Protein AF-A0A958K4J0-F1 (afdb_monomer_lite)

Structure (mmCIF, N/CA/C/O backbone):
data_AF-A0A958K4J0-F1
#
_entry.id   AF-A0A958K4J0-F1
#
loop_
_atom_site.group_PDB
_atom_site.id
_atom_site.type_symbol
_atom_site.label_atom_id
_atom_site.label_alt_id
_atom_site.label_comp_id
_atom_site.label_asym_id
_atom_site.label_entity_id
_atom_site.label_seq_id
_atom_site.pdbx_PDB_ins_code
_atom_site.Cartn_x
_atom_site.Cartn_y
_atom_site.Cartn_z
_atom_site.occupancy
_atom_site.B_iso_or_equiv
_atom_site.auth_seq_id
_atom_site.auth_comp_id
_atom_site.auth_asym_id
_atom_site.auth_atom_id
_atom_site.pdbx_PDB_model_num
ATOM 1 N N . MET A 1 1 ? 20.584 18.041 -31.332 1.00 41.03 1 MET A N 1
ATOM 2 C CA . MET A 1 1 ? 20.320 16.850 -32.169 1.00 41.03 1 MET A CA 1
ATOM 3 C C . MET A 1 1 ? 19.075 16.172 -31.625 1.00 41.03 1 MET A C 1
ATOM 5 O O . MET A 1 1 ? 19.156 15.557 -30.574 1.00 41.03 1 MET A O 1
ATOM 9 N N . GLY A 1 2 ? 17.917 16.380 -32.255 1.00 46.97 2 GLY A N 1
ATOM 10 C CA . GLY A 1 2 ? 16.678 15.711 -31.852 1.00 46.97 2 GLY A CA 1
ATOM 11 C C . GLY A 1 2 ? 16.704 14.260 -32.321 1.00 46.97 2 GLY A C 1
ATOM 12 O O . GLY A 1 2 ? 16.935 14.006 -33.502 1.00 46.97 2 GLY A O 1
ATOM 13 N N . THR A 1 3 ? 16.521 13.313 -31.407 1.00 55.81 3 THR A N 1
ATOM 14 C CA . THR A 1 3 ? 16.359 11.897 -31.742 1.00 55.81 3 THR A CA 1
ATOM 15 C C . THR A 1 3 ? 15.035 11.728 -32.482 1.00 55.81 3 THR A C 1
ATOM 17 O O . THR A 1 3 ? 13.974 11.737 -31.863 1.00 55.81 3 THR A O 1
ATOM 20 N N . TRP A 1 4 ? 15.086 11.622 -33.811 1.00 63.12 4 TRP A N 1
ATOM 21 C CA . TRP A 1 4 ? 13.930 11.238 -34.619 1.00 63.12 4 TRP A CA 1
ATOM 22 C C . TRP A 1 4 ? 13.486 9.833 -34.200 1.00 63.12 4 TRP A C 1
ATOM 24 O O . TRP A 1 4 ? 14.142 8.843 -34.519 1.00 63.12 4 TRP A O 1
ATOM 34 N N . VAL A 1 5 ? 12.389 9.751 -33.449 1.00 68.38 5 VAL A N 1
ATOM 35 C CA . VAL A 1 5 ? 11.740 8.481 -33.112 1.00 68.38 5 VAL A CA 1
ATOM 36 C C . VAL A 1 5 ? 10.998 8.013 -34.360 1.00 68.38 5 VAL A C 1
ATOM 38 O O . VAL A 1 5 ? 10.199 8.760 -34.924 1.00 68.38 5 VAL A O 1
ATOM 41 N N . SER A 1 6 ? 11.297 6.806 -34.844 1.00 77.88 6 SER A N 1
ATOM 42 C CA . SER A 1 6 ? 10.694 6.323 -36.087 1.00 77.88 6 SER A CA 1
ATOM 43 C C . SER A 1 6 ? 9.176 6.124 -35.917 1.00 77.88 6 SER A C 1
ATOM 45 O O . SER A 1 6 ? 8.730 5.711 -34.842 1.00 77.88 6 SER A O 1
ATOM 47 N N . PRO A 1 7 ? 8.359 6.357 -36.963 1.00 73.75 7 PRO A N 1
ATOM 48 C CA . PRO A 1 7 ? 6.911 6.134 -36.903 1.00 73.75 7 PRO A CA 1
ATOM 49 C C . PRO A 1 7 ? 6.527 4.719 -36.447 1.00 73.75 7 PRO A C 1
ATOM 51 O O . PRO A 1 7 ? 5.515 4.540 -35.780 1.00 73.75 7 PRO A O 1
ATOM 54 N N . ALA A 1 8 ? 7.368 3.722 -36.742 1.00 70.94 8 ALA A N 1
ATOM 55 C CA . ALA A 1 8 ? 7.195 2.347 -36.282 1.00 70.94 8 ALA A CA 1
ATOM 56 C C . ALA A 1 8 ? 7.353 2.199 -34.757 1.00 70.94 8 ALA A C 1
ATOM 58 O O . ALA A 1 8 ? 6.615 1.437 -34.145 1.00 70.94 8 ALA A O 1
ATOM 59 N N . VAL A 1 9 ? 8.265 2.945 -34.123 1.00 69.19 9 VAL A N 1
ATOM 60 C CA . VAL A 1 9 ? 8.419 2.946 -32.656 1.00 69.19 9 VAL A CA 1
ATOM 61 C C . VAL A 1 9 ? 7.210 3.598 -31.987 1.00 69.19 9 VAL A C 1
ATOM 63 O O . VAL A 1 9 ? 6.708 3.069 -31.000 1.00 69.19 9 VAL A O 1
ATOM 66 N N . ILE A 1 10 ? 6.694 4.692 -32.554 1.00 64.62 10 ILE A N 1
ATOM 67 C CA . ILE A 1 10 ? 5.483 5.361 -32.051 1.00 64.62 10 ILE A CA 1
ATOM 68 C C . ILE A 1 10 ? 4.258 4.446 -32.201 1.00 64.62 10 ILE A C 1
ATOM 70 O O . ILE A 1 10 ? 3.461 4.321 -31.273 1.00 64.62 10 ILE A O 1
ATOM 74 N N . LEU A 1 11 ? 4.127 3.761 -33.342 1.00 64.81 11 LEU A N 1
ATOM 75 C CA . LEU A 1 11 ? 3.044 2.809 -33.586 1.00 64.81 11 LEU A CA 1
ATOM 76 C C . LEU A 1 11 ? 3.128 1.607 -32.634 1.00 64.81 11 LEU A C 1
ATOM 78 O O . LEU A 1 11 ? 2.123 1.244 -32.031 1.00 64.81 11 LEU A O 1
ATOM 82 N N . ASN A 1 12 ? 4.318 1.036 -32.438 1.00 62.94 12 ASN A N 1
ATOM 83 C CA . ASN A 1 12 ? 4.528 -0.081 -31.514 1.00 62.94 12 ASN A CA 1
ATOM 84 C C . ASN A 1 12 ? 4.260 0.318 -30.056 1.00 62.94 12 ASN A C 1
ATOM 86 O O . ASN A 1 12 ? 3.652 -0.455 -29.323 1.00 62.94 12 ASN A O 1
ATOM 90 N N . ALA A 1 13 ? 4.645 1.530 -29.645 1.00 57.06 13 ALA A N 1
ATOM 91 C CA . ALA A 1 13 ? 4.319 2.059 -28.322 1.00 57.06 13 ALA A CA 1
ATOM 92 C C . ALA A 1 13 ? 2.804 2.261 -28.148 1.00 57.06 13 ALA A C 1
ATOM 94 O O . ALA A 1 13 ? 2.237 1.846 -27.143 1.00 57.06 13 ALA A O 1
ATOM 95 N N . SER A 1 14 ? 2.123 2.822 -29.154 1.00 54.97 14 SER A N 1
ATOM 96 C CA . SER A 1 14 ? 0.663 2.998 -29.136 1.00 54.97 14 SER A CA 1
ATOM 97 C C . SER A 1 14 ? -0.095 1.664 -29.086 1.00 54.97 14 SER A C 1
ATOM 99 O O . SER A 1 14 ? -1.100 1.546 -28.382 1.00 54.97 14 SER A O 1
ATOM 101 N N . LEU A 1 15 ? 0.392 0.647 -29.802 1.00 57.62 15 LEU A N 1
ATOM 102 C CA . LEU A 1 15 ? -0.169 -0.703 -29.770 1.00 57.62 15 LEU A CA 1
ATOM 103 C C . LEU A 1 15 ? 0.075 -1.380 -28.414 1.00 57.62 15 LEU A C 1
ATOM 105 O O . LEU A 1 15 ? -0.868 -1.926 -27.852 1.00 57.62 15 LEU A O 1
ATOM 109 N N . ALA A 1 16 ? 1.273 -1.253 -27.836 1.00 55.97 16 ALA A N 1
ATOM 110 C CA . ALA A 1 16 ? 1.588 -1.778 -26.504 1.00 55.97 16 ALA A CA 1
ATOM 111 C C . ALA A 1 16 ? 0.726 -1.144 -25.393 1.00 55.97 16 ALA A C 1
ATOM 113 O O . ALA A 1 16 ? 0.241 -1.847 -24.505 1.00 55.97 16 ALA A O 1
ATOM 114 N N . VAL A 1 17 ? 0.465 0.168 -25.466 1.00 55.38 17 VAL A N 1
ATOM 115 C CA . VAL A 1 17 ? -0.447 0.855 -24.534 1.00 55.38 17 VAL A CA 1
ATOM 116 C C . VAL A 1 17 ? -1.869 0.304 -24.667 1.00 55.38 17 VAL A C 1
ATOM 118 O O . VAL A 1 17 ? -2.490 -0.021 -23.659 1.00 55.38 17 VAL A O 1
ATOM 121 N N . LYS A 1 18 ? -2.381 0.122 -25.894 1.00 53.53 18 LYS A N 1
ATOM 122 C CA . LYS A 1 18 ? -3.724 -0.447 -26.121 1.00 53.53 18 LYS A CA 1
ATOM 123 C C . LYS A 1 18 ? -3.857 -1.894 -25.642 1.00 53.53 18 LYS A C 1
ATOM 125 O O . LYS A 1 18 ? -4.894 -2.229 -25.071 1.00 53.53 18 LYS A O 1
ATOM 130 N N . GLU A 1 19 ? -2.828 -2.721 -25.827 1.00 57.69 19 GLU A N 1
ATOM 131 C CA . GLU A 1 19 ? -2.800 -4.101 -25.314 1.00 57.69 19 GLU A CA 1
ATOM 132 C C . GLU A 1 19 ? -2.830 -4.144 -23.775 1.00 57.69 19 GLU A C 1
ATOM 134 O O . GLU A 1 19 ? -3.393 -5.068 -23.191 1.00 57.69 19 GLU A O 1
ATOM 139 N N . SER A 1 20 ? -2.329 -3.094 -23.115 1.00 64.56 20 SER A N 1
ATOM 140 C CA . SER A 1 20 ? -2.248 -3.002 -21.653 1.00 64.56 20 SER A CA 1
ATOM 141 C C . SER A 1 20 ? -3.563 -2.584 -20.970 1.00 64.56 20 SER A C 1
ATOM 143 O O . SER A 1 20 ? -3.758 -2.863 -19.792 1.00 64.56 20 SER A O 1
ATOM 145 N N . ILE A 1 21 ? -4.517 -1.949 -21.665 1.00 70.12 21 ILE A N 1
ATOM 146 C CA . ILE A 1 21 ? -5.746 -1.402 -21.036 1.00 70.12 21 ILE A CA 1
ATOM 147 C C . ILE A 1 21 ? -6.707 -2.502 -20.572 1.00 70.12 21 ILE A C 1
ATOM 149 O O . ILE A 1 21 ? -7.303 -2.413 -19.496 1.00 70.12 21 ILE A O 1
ATOM 153 N N . ILE A 1 22 ? -6.871 -3.539 -21.393 1.00 73.94 22 ILE A N 1
ATOM 154 C CA . ILE A 1 22 ? -7.799 -4.647 -21.142 1.00 73.94 22 ILE A CA 1
ATOM 155 C C . ILE A 1 22 ? -7.495 -5.347 -19.808 1.00 73.94 22 ILE A C 1
ATOM 157 O O . ILE A 1 22 ? -8.415 -5.470 -18.994 1.00 73.94 22 ILE A O 1
ATOM 161 N N . PRO A 1 23 ? -6.250 -5.772 -19.514 1.00 73.81 23 PRO A N 1
ATOM 162 C CA . PRO A 1 23 ? -5.963 -6.444 -18.254 1.00 73.81 23 PRO A CA 1
ATOM 163 C C . PRO A 1 23 ? -6.116 -5.534 -17.029 1.00 73.81 23 PRO A C 1
ATOM 165 O O . PRO A 1 23 ? -6.591 -6.015 -16.002 1.00 73.81 23 PRO A O 1
ATOM 168 N N . TYR A 1 24 ? -5.812 -4.232 -17.114 1.00 75.81 24 TYR A N 1
ATOM 169 C CA . TYR A 1 24 ? -6.103 -3.298 -16.015 1.00 75.81 24 TYR A CA 1
ATOM 170 C C . TYR A 1 24 ? -7.610 -3.117 -15.790 1.00 75.81 24 TYR A C 1
ATOM 172 O O . TYR A 1 24 ? -8.063 -3.045 -14.647 1.00 75.81 24 TYR A O 1
ATOM 180 N N . GLY A 1 25 ? -8.406 -3.106 -16.863 1.00 80.75 25 GLY A N 1
ATOM 181 C CA . GLY A 1 25 ? -9.866 -3.106 -16.774 1.00 80.75 25 GLY A CA 1
ATOM 182 C C . GLY A 1 25 ? -10.403 -4.368 -16.093 1.00 80.75 25 GLY A C 1
ATOM 183 O O . GLY A 1 25 ? -11.228 -4.278 -15.185 1.00 80.75 25 GLY A O 1
ATOM 184 N N . ILE A 1 26 ? -9.890 -5.544 -16.467 1.00 82.56 26 ILE A N 1
ATOM 185 C CA . ILE A 1 26 ? -10.237 -6.819 -15.819 1.00 82.56 26 ILE A CA 1
ATOM 186 C C . ILE A 1 26 ? -9.840 -6.790 -14.338 1.00 82.56 26 ILE A C 1
ATOM 188 O O . ILE A 1 26 ? -10.664 -7.115 -13.484 1.00 82.56 26 ILE A O 1
ATOM 192 N N . ALA A 1 27 ? -8.618 -6.349 -14.023 1.00 83.38 27 ALA A N 1
ATOM 193 C CA . ALA A 1 27 ? -8.121 -6.198 -12.656 1.00 83.38 27 ALA A CA 1
ATOM 194 C C . ALA A 1 27 ? -9.080 -5.376 -11.792 1.00 83.38 27 ALA A C 1
ATOM 196 O O . ALA A 1 27 ? -9.514 -5.817 -10.726 1.00 83.38 27 ALA A O 1
ATOM 197 N N . PHE A 1 28 ? -9.450 -4.198 -12.297 1.00 85.00 28 PHE A N 1
ATOM 198 C CA . PHE A 1 28 ? -10.367 -3.287 -11.634 1.00 85.00 28 PHE A CA 1
ATOM 199 C C . PHE A 1 28 ? -11.736 -3.932 -11.406 1.00 85.00 28 PHE A C 1
ATOM 201 O O . PHE A 1 28 ? -12.249 -3.892 -10.290 1.00 85.00 28 PHE A O 1
ATOM 208 N N . MET A 1 29 ? -12.307 -4.573 -12.429 1.00 90.06 29 MET A N 1
ATOM 209 C CA . MET A 1 29 ? -13.627 -5.203 -12.329 1.00 90.06 29 MET A CA 1
ATOM 210 C C . MET A 1 29 ? -13.643 -6.368 -11.336 1.00 90.06 29 MET A C 1
ATOM 212 O O . MET A 1 29 ? -14.591 -6.488 -10.559 1.00 90.06 29 MET A O 1
ATOM 216 N N . VAL A 1 30 ? -12.592 -7.195 -11.309 1.00 90.50 30 VAL A N 1
ATOM 217 C CA . VAL A 1 30 ? -12.460 -8.269 -10.313 1.00 90.50 30 VAL A CA 1
ATOM 218 C C . VAL A 1 30 ? -12.318 -7.684 -8.910 1.00 90.50 30 VAL A C 1
ATOM 220 O O . VAL A 1 30 ? -13.042 -8.102 -8.005 1.00 90.50 30 VAL A O 1
ATOM 223 N N . ALA A 1 31 ? -11.438 -6.696 -8.721 1.00 89.81 31 ALA A N 1
ATOM 224 C CA . ALA A 1 31 ? -11.242 -6.060 -7.422 1.00 89.81 31 ALA A CA 1
ATOM 225 C C . ALA A 1 31 ? -12.535 -5.414 -6.911 1.00 89.81 31 ALA A C 1
ATOM 227 O O . ALA A 1 31 ? -12.907 -5.616 -5.752 1.00 89.81 31 ALA A O 1
ATOM 228 N N . TRP A 1 32 ? -13.248 -4.694 -7.779 1.00 91.62 32 TRP A N 1
ATOM 229 C CA . TRP A 1 32 ? -14.531 -4.069 -7.475 1.00 91.62 32 TRP A CA 1
ATOM 230 C C . TRP A 1 32 ? -15.590 -5.103 -7.091 1.00 91.62 32 TRP A C 1
ATOM 232 O O . TRP A 1 32 ? -16.188 -4.985 -6.022 1.00 91.62 32 TRP A O 1
ATOM 242 N N . ALA A 1 33 ? -15.784 -6.143 -7.909 1.00 93.38 33 ALA A N 1
ATOM 243 C CA . ALA A 1 33 ? -16.797 -7.165 -7.660 1.00 93.38 33 ALA A CA 1
ATOM 244 C C . ALA A 1 33 ? -16.536 -7.899 -6.338 1.00 93.38 33 ALA A C 1
ATOM 246 O O . ALA A 1 33 ? -17.423 -7.993 -5.487 1.00 93.38 33 ALA A O 1
ATOM 247 N N . VAL A 1 34 ? -15.303 -8.367 -6.125 1.00 93.88 34 VAL A N 1
ATOM 248 C CA . VAL A 1 34 ? -14.923 -9.072 -4.894 1.00 93.88 34 VAL A CA 1
ATOM 249 C C . VAL A 1 34 ? -15.081 -8.160 -3.681 1.00 93.88 34 VAL A C 1
ATOM 251 O O . VAL A 1 34 ? -15.680 -8.581 -2.693 1.00 93.88 34 VAL A O 1
ATOM 254 N N . THR A 1 35 ? -14.628 -6.905 -3.750 1.00 91.81 35 THR A N 1
ATOM 255 C CA . THR A 1 35 ? -14.803 -5.937 -2.654 1.00 91.81 35 THR A CA 1
ATOM 256 C C . THR A 1 35 ? -16.284 -5.725 -2.349 1.00 91.81 35 THR A C 1
ATOM 258 O O . THR A 1 35 ? -16.699 -5.844 -1.196 1.00 91.81 35 THR A O 1
ATOM 261 N N . TYR A 1 36 ? -17.106 -5.472 -3.370 1.00 89.75 36 TYR A N 1
ATOM 262 C CA . TYR A 1 36 ? -18.538 -5.216 -3.219 1.00 89.75 36 TYR A CA 1
ATOM 263 C C . TYR A 1 36 ? -19.261 -6.378 -2.524 1.00 89.75 36 TYR A C 1
ATOM 265 O O . TYR A 1 36 ? -19.979 -6.167 -1.545 1.00 89.75 36 TYR A O 1
ATOM 273 N N . PHE A 1 37 ? -19.021 -7.616 -2.968 1.00 92.19 37 PHE A N 1
ATOM 274 C CA . PHE A 1 37 ? -19.677 -8.796 -2.398 1.00 92.19 37 PHE A CA 1
ATOM 275 C C . PHE A 1 37 ? -19.127 -9.208 -1.026 1.00 92.19 37 PHE A C 1
ATOM 277 O O . PHE A 1 37 ? -19.878 -9.729 -0.200 1.00 92.19 37 PHE A O 1
ATOM 284 N N . THR A 1 38 ? -17.844 -8.966 -0.746 1.00 90.31 38 THR A N 1
ATOM 285 C CA . THR A 1 38 ? -17.235 -9.311 0.552 1.00 90.31 38 THR A CA 1
ATOM 286 C C . THR A 1 38 ? -17.482 -8.260 1.630 1.00 90.31 38 THR A C 1
ATOM 288 O O . THR A 1 38 ? -17.551 -8.614 2.805 1.00 90.31 38 THR A O 1
ATOM 291 N N . THR A 1 39 ? -17.717 -6.997 1.263 1.00 88.81 39 THR A N 1
ATOM 292 C CA . THR A 1 39 ? -18.019 -5.902 2.204 1.00 88.81 39 THR A CA 1
ATOM 293 C C . THR A 1 39 ? -19.103 -6.254 3.235 1.00 88.81 39 THR A C 1
ATOM 295 O O . THR A 1 39 ? -18.814 -6.168 4.433 1.00 88.81 39 THR A O 1
ATOM 298 N N . PRO A 1 40 ? -20.319 -6.715 2.864 1.00 86.81 40 PRO A N 1
ATOM 299 C CA . PRO A 1 40 ? -21.345 -7.053 3.854 1.00 86.81 40 PRO A CA 1
ATOM 300 C C . PRO A 1 40 ? -20.925 -8.207 4.777 1.00 86.81 40 PRO A C 1
ATOM 302 O O . PRO A 1 40 ? -21.328 -8.249 5.941 1.00 86.81 40 PRO A O 1
ATOM 305 N N . PHE A 1 41 ? -20.099 -9.137 4.293 1.00 86.12 41 PHE A N 1
ATOM 306 C CA . PHE A 1 41 ? -19.558 -10.224 5.106 1.00 86.12 41 PHE A CA 1
ATOM 307 C C . PHE A 1 41 ? -18.513 -9.714 6.108 1.00 86.12 41 PHE A C 1
ATOM 309 O O . PHE A 1 41 ? -18.614 -10.016 7.299 1.00 86.12 41 PHE A O 1
ATOM 316 N N . CYS A 1 42 ? -17.578 -8.869 5.664 1.00 85.50 42 CYS A N 1
ATOM 317 C CA . CYS A 1 42 ? -16.590 -8.209 6.522 1.00 85.50 42 CYS A CA 1
ATOM 318 C C . CYS A 1 42 ? -17.257 -7.352 7.609 1.00 85.50 42 CYS A C 1
ATOM 320 O O . CYS A 1 42 ? -16.826 -7.385 8.762 1.00 85.50 42 CYS A O 1
ATOM 322 N N . MET A 1 43 ? -18.356 -6.658 7.287 1.00 81.94 43 MET A N 1
ATOM 323 C CA . MET A 1 43 ? -19.146 -5.909 8.272 1.00 81.94 43 MET A CA 1
ATOM 324 C C . MET A 1 43 ? -19.769 -6.824 9.334 1.00 81.94 43 MET A C 1
ATOM 326 O O . MET A 1 43 ? -19.680 -6.530 10.524 1.00 81.94 43 MET A O 1
ATOM 330 N N . ARG A 1 44 ? -20.362 -7.961 8.940 1.00 82.88 44 ARG A N 1
ATOM 331 C CA . ARG A 1 44 ? -20.919 -8.937 9.900 1.00 82.88 44 ARG A CA 1
ATOM 332 C C . ARG A 1 44 ? -19.839 -9.534 10.802 1.00 82.88 44 ARG A C 1
ATOM 334 O O . ARG A 1 44 ? -20.067 -9.709 11.996 1.00 82.88 44 ARG A O 1
ATOM 341 N N . LEU A 1 45 ? -18.666 -9.826 10.242 1.00 80.19 45 LEU A N 1
ATOM 342 C CA . LEU A 1 45 ? -17.493 -10.279 10.992 1.00 80.19 45 LEU A CA 1
ATOM 343 C C . LEU A 1 45 ? -17.028 -9.236 12.007 1.00 80.19 45 LEU A C 1
ATOM 345 O O . LEU A 1 45 ? -16.769 -9.591 13.152 1.00 80.19 45 LEU A O 1
ATOM 349 N N . ALA A 1 46 ? -16.978 -7.963 11.614 1.00 77.56 46 ALA A N 1
ATOM 350 C CA . ALA A 1 46 ? -16.610 -6.871 12.508 1.00 77.56 46 ALA A CA 1
ATOM 351 C C . ALA A 1 46 ? -17.550 -6.790 13.718 1.00 77.56 46 ALA A C 1
ATOM 353 O O . ALA A 1 46 ? -17.087 -6.723 14.853 1.00 77.56 46 ALA A O 1
ATOM 354 N N . VAL A 1 47 ? -18.864 -6.894 13.485 1.00 78.50 47 VAL A N 1
ATOM 355 C CA . VAL A 1 47 ? -19.868 -6.938 14.560 1.00 78.50 47 VAL A CA 1
ATOM 356 C C . VAL A 1 47 ? -19.651 -8.153 15.462 1.00 78.50 47 VAL A C 1
ATOM 358 O O . VAL A 1 47 ? -19.653 -8.020 16.683 1.00 78.50 47 VAL A O 1
ATOM 361 N N . ARG A 1 48 ? -19.422 -9.336 14.878 1.00 76.75 48 ARG A N 1
ATOM 362 C CA . ARG A 1 48 ? -19.229 -10.585 15.632 1.00 76.75 48 ARG A CA 1
ATOM 363 C C . ARG A 1 48 ? -17.975 -10.570 16.507 1.00 76.75 48 ARG A C 1
ATOM 365 O O . ARG A 1 48 ? -17.998 -11.144 17.590 1.00 76.75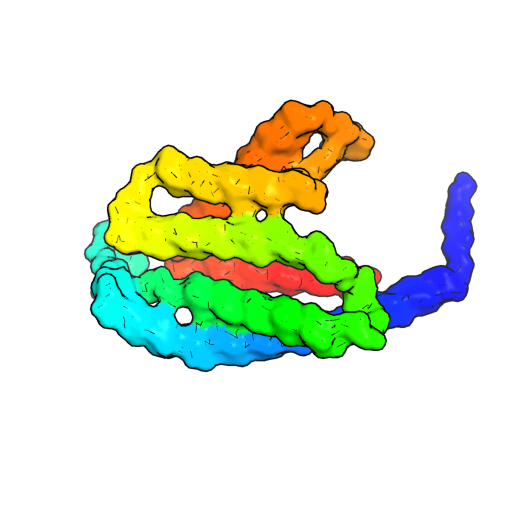 48 ARG A O 1
ATOM 372 N N . PHE A 1 49 ? -16.901 -9.939 16.041 1.00 74.31 49 PHE A N 1
ATOM 373 C CA . PHE A 1 49 ? -15.648 -9.807 16.784 1.00 74.31 49 PHE A CA 1
ATOM 374 C C . PHE A 1 49 ? -15.598 -8.570 17.689 1.00 74.31 49 PHE A C 1
ATOM 376 O O . PHE A 1 49 ? -14.577 -8.335 18.325 1.00 74.31 49 PHE A O 1
ATOM 383 N N . GLY A 1 50 ? -16.678 -7.783 17.766 1.00 65.56 50 GLY A N 1
ATOM 384 C CA . GLY A 1 50 ? -16.713 -6.570 18.584 1.00 65.56 50 GLY A CA 1
ATOM 385 C C . GLY A 1 50 ? -15.801 -5.450 18.071 1.00 65.56 50 GLY A C 1
ATOM 386 O O . GLY A 1 50 ? -15.503 -4.528 18.823 1.00 65.56 50 GLY A O 1
ATOM 387 N N . LEU A 1 51 ? -15.383 -5.497 16.799 1.00 63.91 51 LEU A N 1
ATOM 388 C CA . LEU A 1 51 ? -14.603 -4.457 16.112 1.00 63.91 51 LEU A CA 1
ATOM 389 C C . LEU A 1 51 ? -15.520 -3.289 15.710 1.00 63.91 51 LEU A C 1
ATOM 391 O O . LEU A 1 51 ? -15.724 -2.982 14.529 1.00 63.91 51 LEU A O 1
ATOM 395 N N . LEU A 1 52 ? -16.150 -2.697 16.720 1.00 65.69 52 LEU A N 1
ATOM 396 C CA . LEU A 1 52 ? -17.162 -1.660 16.606 1.00 65.69 52 LEU A CA 1
ATOM 397 C C . LEU A 1 52 ? -16.584 -0.325 17.072 1.00 65.69 52 LEU A C 1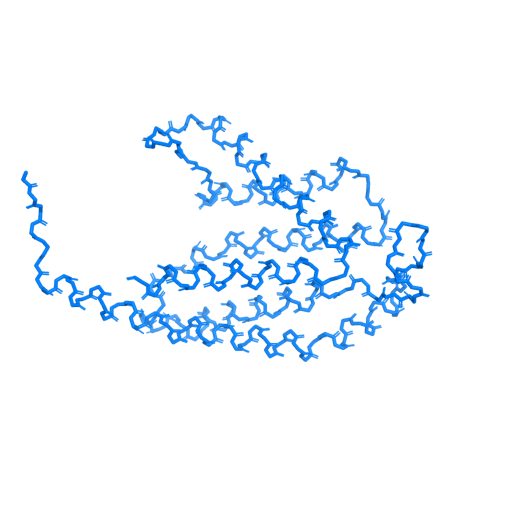
ATOM 399 O O . LEU A 1 52 ? -16.092 -0.215 18.193 1.00 65.69 52 LEU A O 1
ATOM 403 N N . ASP A 1 53 ? -16.672 0.699 16.226 1.00 57.88 53 ASP A N 1
ATOM 404 C CA . ASP A 1 53 ? -16.289 2.052 16.616 1.00 57.88 53 ASP A CA 1
ATOM 405 C C . ASP A 1 53 ? -17.447 2.725 17.350 1.00 57.88 53 ASP A C 1
ATOM 407 O O . ASP A 1 53 ? -18.521 2.908 16.774 1.00 57.88 53 ASP A O 1
ATOM 411 N N . SER A 1 54 ? -17.254 3.075 18.620 1.00 51.88 54 SER A N 1
ATOM 412 C CA . SER A 1 54 ? -18.260 3.820 19.382 1.00 51.88 54 SER A CA 1
ATOM 413 C C . SER A 1 54 ? -18.125 5.328 19.119 1.00 51.88 54 SER A C 1
ATOM 415 O O . SER A 1 54 ? -17.000 5.819 18.994 1.00 51.88 54 SER A O 1
ATOM 417 N N . PRO A 1 55 ? -19.235 6.090 19.059 1.00 51.09 55 PRO A N 1
ATOM 418 C CA . PRO A 1 55 ? -19.180 7.542 18.891 1.00 51.09 55 PRO A CA 1
ATOM 419 C C . PRO A 1 55 ? -18.328 8.192 19.993 1.00 51.09 55 PRO A C 1
ATOM 421 O O . PRO A 1 55 ? -18.534 7.915 21.173 1.00 51.09 55 PRO A O 1
ATOM 424 N N . SER A 1 56 ? -17.380 9.057 19.623 1.00 51.78 56 SER A N 1
ATOM 425 C CA . SER A 1 56 ? -16.597 9.873 20.564 1.00 51.78 56 SER A CA 1
ATOM 426 C C . SER A 1 56 ? -16.710 11.353 20.202 1.00 51.78 56 SER A C 1
ATOM 428 O O . SER A 1 56 ? -17.031 11.683 19.061 1.00 51.78 56 SER A O 1
ATOM 430 N N . GLU A 1 57 ? -16.401 12.250 21.144 1.00 47.97 57 GLU A N 1
ATOM 431 C CA . GLU A 1 57 ? -16.489 13.715 20.971 1.00 47.97 57 GLU A CA 1
ATOM 432 C C . GLU A 1 57 ? -15.676 14.271 19.782 1.00 47.97 57 GLU A C 1
ATOM 434 O O . GLU A 1 57 ? -15.883 15.409 19.370 1.00 47.97 57 GLU A O 1
ATOM 439 N N . ARG A 1 58 ? -14.765 13.477 19.199 1.00 49.25 58 ARG A N 1
ATOM 440 C CA . ARG A 1 58 ? -13.966 13.840 18.017 1.00 49.25 58 ARG A CA 1
ATOM 441 C C . ARG A 1 58 ? -14.550 13.387 16.669 1.00 49.25 58 ARG A C 1
ATOM 443 O O . ARG A 1 58 ? -13.920 13.678 15.655 1.00 49.25 58 ARG A O 1
ATOM 450 N N . ARG A 1 59 ? -15.683 12.669 16.610 1.00 47.12 59 ARG A N 1
ATOM 451 C CA . ARG A 1 59 ? -16.185 12.075 15.350 1.00 47.12 59 ARG A CA 1
ATOM 452 C C . ARG A 1 59 ? -17.515 12.644 14.848 1.00 47.12 59 ARG A C 1
ATOM 454 O O . ARG A 1 59 ? -18.459 12.828 15.604 1.00 47.12 59 ARG A O 1
ATOM 461 N N . VAL A 1 60 ? -17.569 12.759 13.516 1.00 51.25 60 VAL A N 1
ATOM 462 C CA . VAL A 1 60 ? -18.720 12.945 12.602 1.00 51.25 60 VAL A CA 1
ATOM 463 C C . VAL A 1 60 ? -20.049 12.302 13.038 1.00 51.25 60 VAL A C 1
ATOM 465 O O . VAL A 1 60 ? -21.152 12.845 12.977 1.00 51.25 60 VAL A O 1
ATOM 468 N N . HIS A 1 61 ? -19.915 11.034 13.425 1.00 48.53 61 HIS A N 1
ATOM 469 C CA . HIS A 1 61 ? -20.994 10.056 13.356 1.00 48.53 61 HIS A CA 1
ATOM 470 C C . HIS A 1 61 ? -21.524 9.702 14.737 1.00 48.53 61 HIS A C 1
ATOM 472 O O . HIS A 1 61 ? -20.789 9.319 15.641 1.00 48.53 61 HIS A O 1
ATOM 478 N N . THR A 1 62 ? -22.845 9.764 14.863 1.00 49.22 62 THR A N 1
ATOM 479 C CA . THR A 1 62 ? -23.608 9.409 16.066 1.00 49.22 62 THR A CA 1
ATOM 480 C C . THR A 1 62 ? -23.960 7.919 16.143 1.00 49.22 62 THR A C 1
ATOM 482 O O . THR A 1 62 ? -24.642 7.496 17.073 1.00 49.22 62 THR A O 1
ATOM 485 N N . ARG A 1 63 ? -23.521 7.103 15.173 1.00 45.38 63 ARG A N 1
ATOM 486 C CA . ARG A 1 63 ? -23.830 5.667 15.079 1.00 45.38 63 ARG A CA 1
ATOM 487 C C . ARG A 1 63 ? -22.559 4.829 15.151 1.00 45.38 63 ARG A C 1
ATOM 489 O O . ARG A 1 63 ? -21.507 5.258 14.698 1.00 45.38 63 ARG A O 1
ATOM 496 N N . VAL A 1 64 ? -22.692 3.621 15.694 1.00 53.94 64 VAL A N 1
ATOM 497 C CA . VAL A 1 64 ? -21.622 2.621 15.745 1.00 53.94 64 VAL A CA 1
ATOM 498 C C . VAL A 1 64 ? -21.338 2.106 14.331 1.00 53.94 64 VAL A C 1
ATOM 500 O O . VAL A 1 64 ? -22.247 1.579 13.686 1.00 53.94 64 VAL A O 1
ATOM 503 N N . ILE A 1 65 ? -20.100 2.253 13.848 1.00 56.75 65 ILE A N 1
ATOM 504 C CA . ILE A 1 65 ? -19.692 1.836 12.494 1.00 56.75 65 ILE A CA 1
ATOM 505 C C . ILE A 1 65 ? -18.695 0.665 12.598 1.00 56.75 65 ILE A C 1
ATOM 507 O O . ILE A 1 65 ? -17.744 0.737 13.381 1.00 56.75 65 ILE A O 1
ATOM 511 N N . PRO A 1 66 ? -18.889 -0.435 11.844 1.00 57.72 66 PRO A N 1
ATOM 512 C CA . PRO A 1 66 ? -17.937 -1.546 11.807 1.00 57.72 66 PRO A CA 1
ATOM 513 C C . PRO A 1 66 ? -16.640 -1.156 11.075 1.00 57.72 66 PRO A C 1
ATOM 515 O O . PRO A 1 66 ? -16.677 -0.754 9.914 1.00 57.72 66 PRO A O 1
ATOM 518 N N . ARG A 1 67 ? -15.478 -1.343 11.718 1.00 61.75 67 ARG A N 1
ATOM 519 C CA . ARG A 1 67 ? -14.159 -0.847 11.252 1.00 61.75 67 ARG A CA 1
ATOM 520 C C . ARG A 1 67 ? -13.431 -1.708 10.210 1.00 61.75 67 ARG A C 1
ATOM 522 O O . ARG A 1 67 ? -12.219 -1.643 10.088 1.00 61.75 67 ARG A O 1
ATOM 529 N N . ASN A 1 68 ? -14.133 -2.532 9.435 1.00 67.12 68 ASN A N 1
ATOM 530 C CA . ASN A 1 68 ? -13.479 -3.608 8.670 1.00 67.12 68 ASN A CA 1
ATOM 531 C C . ASN A 1 68 ? -13.628 -3.504 7.142 1.00 67.12 68 ASN A C 1
ATOM 533 O O . ASN A 1 68 ? -13.548 -4.507 6.432 1.00 67.12 68 ASN A O 1
ATOM 537 N N . GLY A 1 69 ? -13.851 -2.291 6.622 1.00 70.00 69 GLY A N 1
ATOM 538 C CA . GLY A 1 69 ? -13.932 -2.038 5.177 1.00 70.00 69 GLY A CA 1
ATOM 539 C C . GLY A 1 69 ? -12.609 -2.297 4.445 1.00 70.00 69 GLY A C 1
ATOM 540 O O . GLY A 1 69 ? -12.610 -2.836 3.339 1.00 70.00 69 GLY A O 1
ATOM 541 N N . GLY A 1 70 ? -11.474 -2.014 5.097 1.00 80.25 70 GLY A N 1
ATOM 542 C CA . GLY A 1 70 ? -10.140 -2.251 4.537 1.00 80.25 70 GLY A CA 1
ATOM 543 C C . GLY A 1 70 ? -9.861 -3.722 4.212 1.00 80.25 70 GLY A C 1
ATOM 544 O O . GLY A 1 70 ? -9.195 -4.010 3.220 1.00 80.25 70 GLY A O 1
ATOM 545 N N . LEU A 1 71 ? -10.432 -4.662 4.977 1.00 86.38 71 LEU A N 1
ATOM 546 C CA . LEU A 1 71 ? -10.312 -6.096 4.705 1.00 86.38 71 LEU A CA 1
ATOM 547 C C . LEU A 1 71 ? -11.010 -6.495 3.396 1.00 86.38 71 LEU A C 1
ATOM 549 O O . LEU A 1 71 ? -10.461 -7.285 2.634 1.00 86.38 71 LEU A O 1
ATOM 553 N N . ALA A 1 72 ? -12.186 -5.934 3.103 1.00 87.50 72 ALA A N 1
ATOM 554 C CA . ALA A 1 72 ? -12.901 -6.221 1.858 1.00 87.50 72 ALA A CA 1
ATOM 555 C C . ALA A 1 72 ? -12.118 -5.718 0.633 1.00 87.50 72 ALA A C 1
ATOM 557 O O . ALA A 1 72 ? -11.941 -6.456 -0.336 1.00 87.50 72 ALA A O 1
ATOM 558 N N . VAL A 1 73 ? -11.580 -4.494 0.714 1.00 88.31 73 VAL A N 1
ATOM 559 C CA . VAL A 1 73 ? -10.733 -3.910 -0.342 1.00 88.31 73 VAL A CA 1
ATOM 560 C C . VAL A 1 73 ? -9.459 -4.732 -0.530 1.00 88.31 73 VAL A C 1
ATOM 562 O O . VAL A 1 73 ? -9.090 -5.060 -1.657 1.00 88.31 73 VAL A O 1
ATOM 565 N N . PHE A 1 74 ? -8.809 -5.119 0.570 1.00 90.75 74 PHE A N 1
ATOM 566 C CA . PHE A 1 74 ? -7.626 -5.972 0.544 1.00 90.75 74 PHE A CA 1
ATOM 567 C C . PHE A 1 74 ? -7.891 -7.285 -0.200 1.00 90.75 74 PHE A C 1
ATOM 569 O O . PHE A 1 74 ? -7.125 -7.639 -1.099 1.00 90.75 74 PHE A O 1
ATOM 576 N N . LEU A 1 75 ? -8.991 -7.973 0.128 1.00 91.94 75 LEU A N 1
ATOM 577 C CA . LEU A 1 75 ? -9.390 -9.218 -0.529 1.00 91.94 75 LEU A CA 1
ATOM 578 C C . LEU A 1 75 ? -9.656 -9.007 -2.021 1.00 91.94 75 LEU A C 1
ATOM 580 O O . LEU A 1 75 ? -9.224 -9.828 -2.831 1.00 91.94 75 LEU A O 1
ATOM 584 N N . GLY A 1 76 ? -10.315 -7.908 -2.395 1.00 91.06 76 GLY A N 1
ATOM 585 C CA . GLY A 1 76 ? -10.558 -7.567 -3.793 1.00 91.06 76 GLY A CA 1
ATOM 586 C C . GLY A 1 76 ? -9.273 -7.375 -4.587 1.00 91.06 76 GLY A C 1
ATOM 587 O O . GLY A 1 76 ? -9.079 -8.028 -5.614 1.00 91.06 76 GLY A O 1
ATOM 588 N N . VAL A 1 77 ? -8.358 -6.547 -4.080 1.00 88.56 77 VAL A N 1
ATOM 589 C CA . VAL A 1 77 ? -7.072 -6.281 -4.738 1.00 88.56 77 VAL A CA 1
ATOM 590 C C . VAL A 1 77 ? -6.234 -7.558 -4.843 1.00 88.56 77 VAL A C 1
ATOM 592 O O . VAL A 1 77 ? -5.773 -7.885 -5.935 1.00 88.56 77 VAL A O 1
ATOM 595 N N . HIS A 1 78 ? -6.100 -8.336 -3.765 1.00 90.94 78 HIS A N 1
ATOM 596 C CA . HIS A 1 78 ? -5.317 -9.581 -3.784 1.00 90.94 78 HIS A CA 1
ATOM 597 C C . HIS A 1 78 ? -5.905 -10.608 -4.749 1.00 90.94 78 HIS A C 1
ATOM 599 O O . HIS A 1 78 ? -5.170 -11.217 -5.522 1.00 90.94 78 HIS A O 1
ATOM 605 N N . THR A 1 79 ? -7.231 -10.762 -4.758 1.00 91.00 79 THR A N 1
ATOM 606 C CA . THR A 1 79 ? -7.904 -11.677 -5.687 1.00 91.00 79 THR A CA 1
ATOM 607 C C . THR A 1 79 ? -7.705 -11.231 -7.130 1.00 91.00 79 THR A C 1
ATOM 609 O O . THR A 1 79 ? -7.392 -12.062 -7.976 1.00 91.00 79 THR A O 1
ATOM 612 N N . SER A 1 80 ? -7.815 -9.929 -7.419 1.00 88.56 80 SER A N 1
ATOM 613 C CA . SER A 1 80 ? -7.571 -9.411 -8.769 1.00 88.56 80 SER A CA 1
ATOM 614 C C . SER A 1 80 ? -6.146 -9.693 -9.246 1.00 88.56 80 SER A C 1
ATOM 616 O O . SER A 1 80 ? -5.966 -10.201 -10.350 1.00 88.56 80 SER A O 1
ATOM 618 N N . LEU A 1 81 ? -5.145 -9.473 -8.389 1.00 83.19 81 LEU A N 1
ATOM 619 C CA . LEU A 1 81 ? -3.742 -9.734 -8.705 1.00 83.19 81 LEU A CA 1
ATOM 620 C C . LEU A 1 81 ? -3.474 -11.228 -8.908 1.00 83.19 81 LEU A C 1
ATOM 622 O O . LEU A 1 81 ? -2.734 -11.595 -9.816 1.00 83.19 81 LEU A O 1
ATOM 626 N N . LEU A 1 82 ? -4.112 -12.099 -8.122 1.00 84.62 82 LEU A N 1
ATOM 627 C CA . LEU A 1 82 ? -4.032 -13.546 -8.324 1.00 84.62 82 LEU A CA 1
ATOM 628 C C . LEU A 1 82 ? -4.683 -13.974 -9.643 1.00 84.62 82 LEU A C 1
ATOM 630 O O . LEU A 1 82 ? -4.090 -14.761 -10.371 1.00 84.62 82 LEU A O 1
ATOM 634 N N . VAL A 1 83 ? -5.861 -13.444 -9.986 1.00 83.69 83 VAL A N 1
ATOM 635 C CA . VAL A 1 83 ?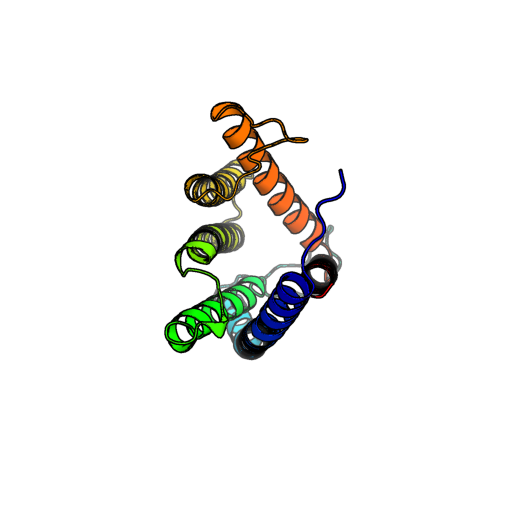 -6.530 -13.730 -11.268 1.00 83.69 83 VAL A CA 1
ATOM 636 C C . VAL A 1 83 ? -5.640 -13.308 -12.437 1.00 83.69 83 VAL A C 1
ATOM 638 O O . VAL A 1 83 ? -5.374 -14.106 -13.330 1.00 83.69 83 VAL A O 1
ATOM 641 N N . ILE A 1 84 ? -5.102 -12.092 -12.398 1.00 78.00 84 ILE A N 1
ATOM 642 C CA . ILE A 1 84 ? -4.142 -11.593 -13.390 1.00 78.00 84 ILE A CA 1
ATOM 643 C C . ILE A 1 84 ? -2.921 -12.509 -13.476 1.00 78.00 84 ILE A C 1
ATOM 645 O O . ILE A 1 84 ? -2.487 -12.849 -14.569 1.00 78.00 84 ILE A O 1
ATOM 649 N N . TRP A 1 85 ? -2.375 -12.945 -12.342 1.00 76.50 85 TRP A N 1
ATOM 650 C CA . TRP A 1 85 ? -1.202 -13.811 -12.323 1.00 76.50 85 TRP A CA 1
ATOM 651 C C . TRP A 1 85 ? -1.476 -15.206 -12.895 1.00 76.50 85 TRP A C 1
ATOM 653 O O . TRP A 1 85 ? -0.662 -15.716 -13.658 1.00 76.50 85 TRP A O 1
ATOM 663 N N . PHE A 1 86 ? -2.607 -15.827 -12.552 1.00 76.06 86 PHE A N 1
ATOM 664 C CA . PHE A 1 86 ? -2.957 -17.171 -13.019 1.00 76.06 86 PHE A CA 1
ATOM 665 C C . PHE A 1 86 ? -3.379 -17.193 -14.490 1.00 76.06 86 PHE A C 1
ATOM 667 O O . PHE A 1 86 ? -2.967 -18.089 -15.221 1.00 76.06 86 PHE A O 1
ATOM 674 N N . PHE A 1 87 ? -4.183 -16.221 -14.925 1.00 71.88 87 PHE A N 1
ATOM 675 C CA . PHE A 1 87 ? -4.745 -16.186 -16.280 1.00 71.88 87 PHE A CA 1
ATOM 676 C C . PHE A 1 87 ? -3.917 -15.351 -17.262 1.00 71.88 87 PHE A C 1
ATOM 678 O O . PHE A 1 87 ? -4.043 -15.528 -18.467 1.00 71.88 87 PHE A O 1
ATOM 685 N N . GLY A 1 88 ? -3.058 -14.463 -16.760 1.00 63.94 88 GLY A N 1
ATOM 686 C CA . GLY A 1 88 ? -2.177 -13.616 -17.561 1.00 63.94 88 GLY A CA 1
ATOM 687 C C . GLY A 1 88 ? -0.809 -14.228 -17.865 1.00 63.94 88 GLY A C 1
ATOM 688 O O . GLY A 1 88 ? -0.063 -13.664 -18.656 1.00 63.94 88 GLY A O 1
ATOM 689 N N . LYS A 1 89 ? -0.460 -15.369 -17.255 1.00 55.34 89 LYS A N 1
ATOM 690 C CA . LYS A 1 89 ? 0.878 -15.984 -17.338 1.00 55.34 89 LYS A CA 1
ATOM 691 C C . LYS A 1 89 ? 1.271 -16.448 -18.744 1.00 55.34 89 LYS A C 1
ATOM 693 O O . LYS A 1 89 ? 2.442 -16.362 -19.095 1.00 55.34 89 LYS A O 1
ATOM 698 N N . ASP A 1 90 ? 0.300 -16.915 -19.525 1.00 50.28 90 ASP A N 1
ATOM 699 C CA . ASP A 1 90 ? 0.511 -17.414 -20.894 1.00 50.28 90 ASP A CA 1
ATOM 700 C C . ASP A 1 90 ? 0.271 -16.345 -21.963 1.00 50.28 90 ASP A C 1
ATOM 702 O O . ASP A 1 90 ? 0.575 -16.528 -23.141 1.00 50.28 90 ASP A O 1
ATOM 706 N N . THR A 1 91 ? -0.260 -15.198 -21.558 1.00 48.84 91 THR A N 1
ATOM 707 C CA . THR A 1 91 ? -0.588 -14.113 -22.460 1.00 48.84 91 THR A CA 1
ATOM 708 C C . THR A 1 91 ? 0.391 -12.975 -22.220 1.00 48.84 91 THR A C 1
ATOM 710 O O . THR A 1 91 ? 0.371 -12.351 -21.164 1.00 48.84 91 THR A O 1
ATOM 713 N N . ALA A 1 92 ? 1.203 -12.630 -23.219 1.00 48.50 92 ALA A N 1
ATOM 714 C CA . ALA A 1 92 ? 2.037 -11.421 -23.209 1.00 48.50 92 ALA A CA 1
ATOM 715 C C . ALA A 1 92 ? 1.254 -10.110 -22.929 1.00 48.50 92 ALA A C 1
ATOM 717 O O . ALA A 1 92 ? 1.868 -9.061 -22.767 1.00 48.50 92 ALA A O 1
ATOM 718 N N . LEU A 1 93 ? -0.080 -10.192 -22.815 1.00 47.81 93 LEU A N 1
ATOM 719 C CA . LEU A 1 93 ? -1.055 -9.152 -22.486 1.00 47.81 93 LEU A CA 1
ATOM 720 C C . LEU A 1 93 ? -0.674 -8.247 -21.313 1.00 47.81 93 LEU A C 1
ATOM 722 O O . LEU A 1 93 ? -1.154 -7.124 -21.262 1.00 47.81 93 LEU A O 1
ATOM 726 N N . LEU A 1 94 ? 0.140 -8.706 -20.362 1.00 51.72 94 LEU A N 1
ATOM 727 C CA . LEU A 1 94 ? 0.410 -7.926 -19.155 1.00 51.72 94 LEU A CA 1
ATOM 728 C C . LEU A 1 94 ? 1.779 -7.278 -19.085 1.00 51.72 94 LEU A C 1
ATOM 730 O O . LEU A 1 94 ? 1.915 -6.401 -18.247 1.00 51.72 94 LEU A O 1
ATOM 734 N N . GLY A 1 95 ? 2.767 -7.672 -19.899 1.00 49.19 95 GLY A N 1
ATOM 735 C CA . GLY A 1 95 ? 4.105 -7.047 -19.941 1.00 49.19 95 GLY A CA 1
ATOM 736 C C . GLY A 1 95 ? 4.870 -6.940 -18.607 1.00 49.19 95 GLY A C 1
ATOM 737 O O . GLY A 1 95 ? 5.993 -6.451 -18.592 1.00 49.19 95 GLY A O 1
ATOM 738 N N . ILE A 1 96 ? 4.283 -7.399 -17.501 1.00 52.06 96 ILE A N 1
ATOM 739 C CA . ILE A 1 96 ? 4.712 -7.142 -16.135 1.00 52.06 96 ILE A CA 1
ATOM 740 C C . ILE A 1 96 ? 5.013 -8.489 -15.502 1.00 52.06 96 ILE A C 1
ATOM 742 O O . ILE A 1 96 ? 4.135 -9.345 -15.346 1.00 52.06 96 ILE A O 1
ATOM 746 N N . SER A 1 97 ? 6.280 -8.692 -15.156 1.00 57.34 97 SER A N 1
ATOM 747 C CA . SER A 1 97 ? 6.715 -9.929 -14.520 1.00 57.34 97 SER A CA 1
ATOM 748 C C . SER A 1 97 ? 6.034 -10.079 -13.159 1.00 57.34 97 SER A C 1
ATOM 750 O O . SER A 1 97 ? 5.869 -9.109 -12.420 1.00 57.34 97 SER A O 1
ATOM 752 N N . ALA A 1 98 ? 5.690 -11.310 -12.768 1.00 55.19 98 ALA A N 1
ATOM 753 C CA . ALA A 1 98 ? 5.142 -11.616 -11.441 1.00 55.19 98 ALA A CA 1
ATOM 754 C C . ALA A 1 98 ? 5.995 -11.047 -10.282 1.00 55.19 98 ALA A C 1
ATOM 756 O O . ALA A 1 98 ? 5.482 -10.820 -9.186 1.00 55.19 98 ALA A O 1
ATOM 757 N N . GLY A 1 99 ? 7.287 -10.789 -10.529 1.00 61.59 99 GLY A N 1
ATOM 758 C CA . GLY A 1 99 ? 8.197 -10.148 -9.580 1.00 61.59 99 GLY A CA 1
ATOM 759 C C . GLY A 1 99 ? 7.873 -8.685 -9.253 1.00 61.59 99 GLY A C 1
ATOM 760 O O . GLY A 1 99 ? 8.265 -8.224 -8.185 1.00 61.59 99 GLY A O 1
ATOM 761 N N . GLU A 1 100 ? 7.139 -7.968 -10.107 1.00 72.75 100 GLU A N 1
ATOM 762 C CA . GLU A 1 100 ? 6.868 -6.534 -9.925 1.00 72.75 100 GLU A CA 1
ATOM 763 C C . GLU A 1 100 ? 5.727 -6.264 -8.931 1.00 72.75 100 GLU A C 1
ATOM 765 O O . GLU A 1 100 ? 5.767 -5.271 -8.210 1.00 72.75 100 GLU A O 1
ATOM 770 N N . TRP A 1 101 ? 4.745 -7.166 -8.806 1.00 78.44 101 TRP A N 1
ATOM 771 C CA . TRP A 1 101 ? 3.589 -6.977 -7.908 1.00 78.44 101 TRP A CA 1
ATOM 772 C C . TRP A 1 101 ? 3.766 -7.597 -6.516 1.00 78.44 101 TRP A C 1
ATOM 774 O O . TRP A 1 101 ? 3.134 -7.164 -5.548 1.00 78.44 101 TRP A O 1
ATOM 784 N N . LEU A 1 102 ? 4.638 -8.603 -6.396 1.00 84.75 102 LEU A N 1
ATOM 785 C CA . LEU A 1 102 ? 4.922 -9.308 -5.143 1.00 84.75 102 LEU A CA 1
ATOM 786 C C . LEU A 1 102 ? 5.278 -8.385 -3.956 1.00 84.75 102 LEU A C 1
ATOM 788 O O . LEU A 1 102 ? 4.771 -8.632 -2.857 1.00 84.75 102 LEU A O 1
ATOM 792 N N . PRO A 1 103 ? 6.079 -7.312 -4.121 1.00 90.25 103 PRO A N 1
ATOM 793 C CA . PRO A 1 103 ? 6.445 -6.438 -3.007 1.00 90.25 103 PRO A CA 1
ATOM 794 C C . PRO A 1 103 ? 5.222 -5.755 -2.395 1.00 90.25 103 PRO A C 1
ATOM 796 O O . PRO A 1 103 ? 5.113 -5.644 -1.174 1.00 90.25 103 PRO A O 1
ATOM 799 N N . TYR A 1 104 ? 4.275 -5.346 -3.242 1.00 89.19 104 TYR A N 1
ATOM 800 C CA . TYR A 1 104 ? 3.048 -4.673 -2.830 1.00 89.19 104 TYR A CA 1
ATOM 801 C C . TYR A 1 104 ? 2.091 -5.625 -2.112 1.00 89.19 104 TYR A C 1
ATOM 803 O O . TYR A 1 104 ? 1.492 -5.230 -1.111 1.00 89.19 104 TYR A O 1
ATOM 811 N N . LEU A 1 105 ? 1.986 -6.884 -2.554 1.00 90.56 105 LEU A N 1
ATOM 812 C CA . LEU A 1 105 ? 1.207 -7.920 -1.860 1.00 90.56 105 LEU A CA 1
ATOM 813 C C . LEU A 1 105 ? 1.738 -8.154 -0.440 1.00 90.56 105 LEU A C 1
ATOM 815 O O . LEU A 1 105 ? 0.984 -8.120 0.533 1.00 90.56 105 LEU A O 1
ATOM 819 N N . LEU A 1 106 ? 3.054 -8.325 -0.302 1.00 93.50 106 LEU A N 1
ATOM 820 C CA . LEU A 1 106 ? 3.690 -8.546 0.997 1.00 93.50 106 LEU A CA 1
ATOM 821 C C . LEU A 1 106 ? 3.544 -7.326 1.917 1.00 93.50 106 LEU A C 1
ATOM 823 O O . LEU A 1 106 ? 3.124 -7.462 3.066 1.00 93.50 106 LEU A O 1
ATOM 827 N N . ALA A 1 107 ? 3.844 -6.127 1.411 1.00 94.62 107 ALA A N 1
ATOM 828 C CA . ALA A 1 107 ? 3.760 -4.897 2.191 1.00 94.62 107 ALA A CA 1
ATOM 829 C C . ALA A 1 107 ? 2.320 -4.579 2.621 1.00 94.62 107 ALA A C 1
ATOM 831 O O . ALA A 1 107 ? 2.080 -4.274 3.788 1.00 94.62 107 ALA A O 1
ATOM 832 N N . SER A 1 108 ? 1.344 -4.696 1.716 1.00 92.88 108 SER A N 1
ATOM 833 C CA . SER A 1 108 ? -0.067 -4.462 2.050 1.00 92.88 108 SER A CA 1
ATOM 834 C C . SER A 1 108 ? -0.625 -5.509 3.016 1.00 92.88 108 SER A C 1
ATOM 836 O O . SER A 1 108 ? -1.426 -5.152 3.875 1.00 92.88 108 SER A O 1
ATOM 838 N N . THR A 1 109 ? -0.154 -6.761 2.961 1.00 94.75 109 THR A N 1
ATOM 839 C CA . THR A 1 109 ? -0.494 -7.791 3.960 1.00 94.75 109 THR A CA 1
ATOM 840 C C . THR A 1 109 ? 0.005 -7.396 5.346 1.00 94.75 109 THR A C 1
ATOM 842 O O . THR A 1 109 ? -0.755 -7.453 6.310 1.00 94.75 109 THR A O 1
ATOM 845 N N . VAL A 1 110 ? 1.253 -6.928 5.460 1.00 96.06 110 VAL A N 1
ATOM 846 C CA . VAL A 1 110 ? 1.782 -6.404 6.730 1.00 96.06 110 VAL A CA 1
ATOM 847 C C . VAL A 1 110 ? 0.930 -5.239 7.232 1.00 96.06 110 VAL A C 1
ATOM 849 O O . VAL A 1 110 ? 0.541 -5.232 8.397 1.00 96.06 110 VAL A O 1
ATOM 852 N N . LEU A 1 111 ? 0.606 -4.273 6.369 1.00 93.81 111 LEU A N 1
ATOM 853 C CA . LEU A 1 111 ? -0.192 -3.107 6.760 1.00 93.81 111 LEU A CA 1
ATOM 854 C C . LEU A 1 111 ? -1.614 -3.481 7.185 1.00 93.81 111 LEU A C 1
ATOM 856 O O . LEU A 1 111 ? -2.106 -2.922 8.164 1.00 93.81 111 LEU A O 1
ATOM 860 N N . LEU A 1 112 ? -2.245 -4.448 6.512 1.00 92.31 112 LEU A N 1
ATOM 861 C CA . LEU A 1 112 ? -3.536 -4.988 6.928 1.00 92.31 112 LEU A CA 1
ATOM 862 C C . LEU A 1 112 ? -3.437 -5.602 8.326 1.00 92.31 112 LEU A C 1
ATOM 864 O O . LEU A 1 112 ? -4.251 -5.282 9.183 1.00 92.31 112 LEU A O 1
ATOM 868 N N . LEU A 1 113 ? -2.440 -6.456 8.576 1.00 92.62 113 LEU A N 1
ATOM 869 C CA . LEU A 1 113 ? -2.262 -7.097 9.882 1.00 92.62 113 LEU A CA 1
ATOM 870 C C . LEU A 1 113 ? -2.008 -6.072 10.990 1.00 92.62 113 LEU A C 1
ATOM 872 O O . LEU A 1 113 ? -2.584 -6.184 12.069 1.00 92.62 113 LEU A O 1
ATOM 876 N N . VAL A 1 114 ? -1.188 -5.053 10.718 1.00 92.56 114 VAL A N 1
ATOM 877 C CA . VAL A 1 114 ? -0.955 -3.939 11.647 1.00 92.56 114 VAL A CA 1
ATOM 878 C C . VAL A 1 114 ? -2.256 -3.184 11.920 1.00 92.56 114 VAL A C 1
ATOM 880 O O . VAL A 1 114 ? -2.531 -2.887 13.077 1.00 92.56 114 VAL A O 1
ATOM 883 N N . GLY A 1 115 ? -3.062 -2.909 10.890 1.00 88.31 115 GLY A N 1
ATOM 884 C CA . GLY A 1 115 ? -4.363 -2.248 11.025 1.00 88.31 115 GLY A CA 1
ATOM 885 C C . GLY A 1 115 ? -5.363 -3.065 11.842 1.00 88.31 115 GLY A C 1
ATOM 886 O O . GLY A 1 115 ? -5.912 -2.560 12.813 1.00 88.31 115 GLY A O 1
ATOM 887 N N . LEU A 1 116 ? -5.523 -4.353 11.527 1.00 86.38 116 LEU A N 1
ATOM 888 C CA . LEU A 1 116 ? -6.403 -5.261 12.271 1.00 86.38 116 LEU A CA 1
ATOM 889 C C . LEU A 1 116 ? -5.976 -5.400 13.737 1.00 86.38 116 LEU A C 1
ATOM 891 O O . LEU A 1 116 ? -6.820 -5.454 14.631 1.00 86.38 116 LEU A O 1
ATOM 895 N N . TYR A 1 117 ? -4.668 -5.450 13.995 1.00 88.19 117 TYR A N 1
ATOM 896 C CA . TYR A 1 117 ? -4.144 -5.502 15.356 1.00 88.19 117 TYR A CA 1
ATOM 897 C C . TYR A 1 117 ? -4.355 -4.170 16.095 1.00 88.19 117 TYR A C 1
ATOM 899 O O . TYR A 1 117 ? -4.689 -4.179 17.279 1.00 88.19 117 TYR A O 1
ATOM 907 N N . ASP A 1 118 ? -4.188 -3.030 15.418 1.00 86.81 118 ASP A N 1
ATOM 908 C CA . ASP A 1 118 ? -4.487 -1.699 15.965 1.00 86.81 118 ASP A CA 1
ATOM 909 C C . ASP A 1 118 ? -5.967 -1.570 16.348 1.00 86.81 118 ASP A C 1
ATOM 911 O O . ASP A 1 118 ? -6.278 -1.117 17.447 1.00 86.81 118 ASP A O 1
ATOM 915 N N . ASP A 1 119 ? -6.878 -2.055 15.502 1.00 82.50 119 ASP A N 1
ATOM 916 C CA . ASP A 1 119 ? -8.316 -2.035 15.781 1.00 82.50 119 ASP A CA 1
ATOM 917 C C . ASP A 1 119 ? -8.719 -2.947 16.945 1.00 82.50 119 ASP A C 1
ATOM 919 O O . ASP A 1 119 ? -9.613 -2.598 17.714 1.00 82.50 119 ASP A O 1
ATOM 923 N N . ALA A 1 120 ? -8.059 -4.098 17.103 1.00 82.62 120 ALA A N 1
ATOM 924 C CA . ALA A 1 120 ? -8.361 -5.040 18.179 1.00 82.62 120 ALA A CA 1
ATOM 925 C C . ALA A 1 120 ? -7.739 -4.647 19.531 1.00 82.62 120 ALA A C 1
ATOM 927 O O . ALA A 1 120 ? -8.340 -4.893 20.577 1.00 82.62 120 ALA A O 1
ATOM 928 N N . PHE A 1 121 ? -6.536 -4.062 19.530 1.00 85.06 121 PHE A N 1
ATOM 929 C CA . PHE A 1 121 ? -5.736 -3.870 20.749 1.00 85.06 121 PHE A CA 1
ATOM 930 C C . PHE A 1 121 ? -5.307 -2.426 21.023 1.00 85.06 121 PHE A C 1
ATOM 932 O O . PHE A 1 121 ? -4.653 -2.198 22.039 1.00 85.06 121 PHE A O 1
ATOM 939 N N . SER A 1 122 ? -5.650 -1.462 20.160 1.00 85.25 122 SER A N 1
ATOM 940 C CA . SER A 1 122 ? -5.224 -0.054 20.253 1.00 85.25 122 SER A CA 1
ATOM 941 C C . SER A 1 122 ? -3.705 0.086 20.416 1.00 85.25 122 SER A C 1
ATOM 943 O O . SER A 1 122 ? -3.177 0.265 21.518 1.00 85.25 122 SER A O 1
ATOM 945 N N . LEU A 1 123 ? -2.967 -0.028 19.309 1.00 88.38 123 LEU A N 1
ATOM 946 C CA . LEU A 1 123 ? -1.507 -0.012 19.350 1.00 88.38 123 LEU A CA 1
ATOM 947 C C . LEU A 1 123 ? -0.962 1.349 19.786 1.00 88.38 123 LEU A C 1
ATOM 949 O O . LEU A 1 123 ? -1.476 2.410 19.440 1.00 88.38 123 LEU A O 1
ATOM 953 N N . SER A 1 124 ? 0.177 1.327 20.485 1.00 93.38 124 SER A N 1
ATOM 954 C CA . SER A 1 124 ? 0.931 2.559 20.700 1.00 93.38 124 SER A CA 1
ATOM 955 C C . SER A 1 124 ? 1.485 3.082 19.364 1.00 93.38 124 SER A C 1
ATOM 957 O O . SER A 1 124 ? 1.867 2.276 18.503 1.00 93.38 124 SER A O 1
ATOM 959 N N . PRO A 1 125 ? 1.618 4.412 19.188 1.00 90.00 125 PRO A N 1
ATOM 960 C CA . PRO A 1 125 ? 2.090 5.000 17.932 1.00 90.00 125 PRO A CA 1
ATOM 961 C C . PRO A 1 125 ? 3.423 4.422 17.437 1.00 90.00 125 PRO A C 1
ATOM 963 O O . PRO A 1 125 ? 3.596 4.193 16.244 1.00 90.00 125 PRO A O 1
ATOM 966 N N . LEU A 1 126 ? 4.344 4.106 18.356 1.00 93.25 126 LEU A N 1
ATOM 967 C CA . LEU A 1 126 ? 5.635 3.495 18.026 1.00 93.25 126 LEU A CA 1
ATOM 968 C C . LEU A 1 126 ? 5.499 2.076 17.458 1.00 93.25 126 LEU A C 1
ATOM 970 O O . LEU A 1 126 ? 6.216 1.727 16.524 1.00 93.25 126 LEU A O 1
ATOM 974 N N . LYS A 1 127 ? 4.573 1.260 17.981 1.00 93.50 127 LYS A N 1
ATOM 975 C CA . LYS A 1 127 ? 4.329 -0.097 17.463 1.00 93.50 127 LYS A CA 1
ATOM 976 C C . LYS A 1 127 ? 3.704 -0.049 16.068 1.00 93.50 127 LYS A C 1
ATOM 978 O O . LYS A 1 127 ? 4.110 -0.809 15.193 1.00 93.50 127 LYS A O 1
ATOM 983 N N . LYS A 1 128 ? 2.773 0.885 15.846 1.00 91.69 128 LYS A N 1
ATOM 984 C CA . LYS A 1 128 ? 2.168 1.128 14.529 1.00 91.69 128 LYS A CA 1
ATOM 985 C C . LYS A 1 128 ? 3.218 1.578 13.511 1.00 91.69 128 LYS A C 1
ATOM 987 O O . LYS A 1 128 ? 3.296 1.012 12.422 1.00 91.69 128 LYS A O 1
ATOM 992 N N . LEU A 1 129 ? 4.081 2.519 13.899 1.00 94.19 129 LEU A N 1
ATOM 993 C CA . LEU A 1 129 ? 5.182 2.992 13.059 1.00 94.19 129 LEU A CA 1
ATOM 994 C C . LEU A 1 129 ? 6.183 1.873 12.737 1.00 94.19 129 LEU A C 1
ATOM 996 O O . LEU A 1 129 ? 6.605 1.754 11.593 1.00 94.19 129 LEU A O 1
ATOM 1000 N N . ALA A 1 130 ? 6.524 1.011 13.699 1.00 95.81 130 ALA A N 1
ATOM 1001 C CA . ALA A 1 130 ? 7.415 -0.125 13.457 1.00 95.81 130 ALA A CA 1
ATOM 1002 C C . ALA A 1 130 ? 6.861 -1.079 12.383 1.00 95.81 130 ALA A C 1
ATOM 1004 O O . ALA A 1 130 ? 7.600 -1.497 11.491 1.00 95.81 130 ALA A O 1
ATOM 1005 N N . GLY A 1 131 ? 5.556 -1.369 12.419 1.00 96.12 131 GLY A N 1
ATOM 1006 C CA . GLY A 1 131 ? 4.886 -2.168 11.390 1.00 96.12 131 GLY A CA 1
ATOM 1007 C C . GLY A 1 131 ? 4.896 -1.505 10.007 1.00 96.12 131 GLY A C 1
ATOM 1008 O O . GLY A 1 131 ? 5.171 -2.164 9.004 1.00 96.12 131 GLY A O 1
ATOM 1009 N N . GLN A 1 132 ? 4.677 -0.189 9.949 1.00 96.25 132 GLN A N 1
ATOM 1010 C CA . GLN A 1 132 ? 4.762 0.588 8.705 1.00 96.25 132 GLN A CA 1
ATOM 1011 C C . GLN A 1 132 ? 6.187 0.604 8.133 1.00 96.25 132 GLN A C 1
ATOM 1013 O O . GLN A 1 132 ? 6.375 0.374 6.939 1.00 96.25 132 GLN A O 1
ATOM 1018 N N . CYS A 1 133 ? 7.198 0.799 8.982 1.00 96.81 133 CYS A N 1
ATOM 1019 C CA . CYS A 1 133 ? 8.604 0.720 8.591 1.00 96.81 133 CYS A CA 1
ATOM 1020 C C . CYS A 1 133 ? 8.975 -0.678 8.084 1.00 96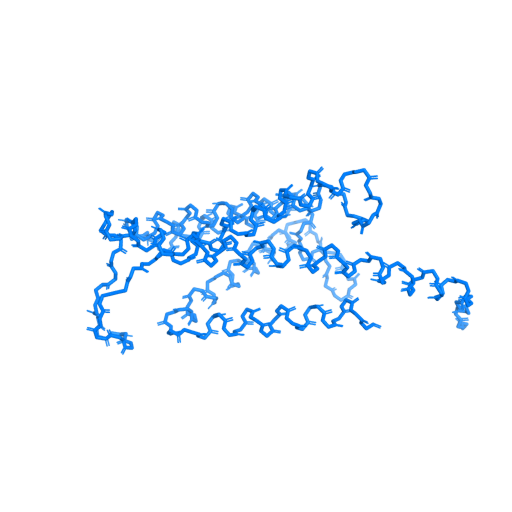.81 133 CYS A C 1
ATOM 1022 O O . CYS A 1 133 ? 9.736 -0.795 7.128 1.00 96.81 133 CYS A O 1
ATOM 1024 N N . PHE A 1 134 ? 8.424 -1.739 8.680 1.00 97.81 134 PHE A N 1
ATOM 1025 C CA . PHE A 1 134 ? 8.644 -3.101 8.199 1.00 97.81 134 PHE A CA 1
ATOM 1026 C C . PHE A 1 134 ? 8.049 -3.317 6.800 1.00 97.81 134 PHE A C 1
ATOM 1028 O O . PHE A 1 134 ? 8.735 -3.835 5.920 1.00 97.81 134 PHE A O 1
ATOM 1035 N N . ALA A 1 135 ? 6.824 -2.844 6.549 1.00 97.25 135 ALA A N 1
ATOM 1036 C CA . ALA A 1 135 ? 6.224 -2.880 5.213 1.00 97.25 135 ALA A CA 1
ATOM 1037 C C . ALA A 1 135 ? 7.052 -2.087 4.181 1.00 97.25 135 ALA A C 1
ATOM 1039 O O . ALA A 1 135 ? 7.318 -2.576 3.085 1.00 97.25 135 ALA A O 1
ATOM 1040 N N . ALA A 1 136 ? 7.522 -0.892 4.546 1.00 96.62 136 ALA A N 1
ATOM 1041 C CA . ALA A 1 136 ? 8.372 -0.068 3.687 1.00 96.62 136 ALA A CA 1
ATOM 1042 C C . ALA A 1 136 ? 9.751 -0.701 3.424 1.00 96.62 136 ALA A C 1
ATOM 1044 O O . ALA A 1 136 ? 10.295 -0.571 2.329 1.00 96.62 136 ALA A O 1
ATOM 1045 N N . LEU A 1 137 ? 10.308 -1.431 4.396 1.00 97.19 137 LEU A N 1
ATOM 1046 C CA . LEU A 1 137 ? 11.555 -2.176 4.225 1.00 97.19 137 LEU A CA 1
ATOM 1047 C C . LEU A 1 137 ? 11.403 -3.311 3.205 1.00 97.19 137 LEU A C 1
ATOM 1049 O O . LEU A 1 137 ? 12.324 -3.541 2.421 1.00 97.19 137 LEU A O 1
ATOM 1053 N N . ILE A 1 138 ? 10.253 -3.997 3.197 1.00 96.50 138 ILE A N 1
ATOM 1054 C CA . ILE A 1 138 ? 9.930 -4.992 2.165 1.00 96.50 138 ILE A CA 1
ATOM 1055 C C . ILE A 1 138 ? 9.960 -4.314 0.794 1.00 96.50 138 ILE A C 1
ATOM 1057 O O . ILE A 1 138 ? 10.718 -4.742 -0.068 1.00 96.50 138 ILE A O 1
ATOM 1061 N N . LEU A 1 139 ? 9.223 -3.216 0.612 1.00 95.19 139 LEU A N 1
ATOM 1062 C CA . LEU A 1 139 ? 9.208 -2.465 -0.650 1.00 95.19 139 LEU A CA 1
ATOM 1063 C C . LEU A 1 139 ? 10.621 -2.072 -1.104 1.00 95.19 139 LEU A C 1
ATOM 1065 O O . LEU A 1 139 ? 11.026 -2.392 -2.223 1.00 95.19 139 LEU A O 1
ATOM 1069 N N . TRP A 1 140 ? 11.410 -1.489 -0.200 1.00 95.81 140 TRP A N 1
ATOM 1070 C CA . TRP A 1 140 ? 12.786 -1.081 -0.473 1.00 95.81 140 TRP A CA 1
ATOM 1071 C C . TRP A 1 140 ? 13.676 -2.250 -0.923 1.00 95.81 140 TRP A C 1
ATOM 1073 O O . TRP A 1 140 ? 14.434 -2.121 -1.883 1.00 95.81 140 TRP A O 1
ATOM 1083 N N . LYS A 1 141 ? 13.559 -3.421 -0.277 1.00 94.44 141 LYS A N 1
ATOM 1084 C CA . LYS A 1 141 ? 14.335 -4.627 -0.625 1.00 94.44 141 LYS A CA 1
ATOM 1085 C C . LYS A 1 141 ? 14.057 -5.144 -2.031 1.00 94.44 141 LYS A C 1
ATOM 1087 O O . LYS A 1 141 ? 14.959 -5.701 -2.648 1.00 94.44 141 LYS A O 1
ATOM 1092 N N . PHE A 1 142 ? 12.841 -4.947 -2.525 1.00 91.44 142 PHE A N 1
ATOM 1093 C CA . PHE A 1 142 ? 12.453 -5.301 -3.887 1.00 91.44 142 PHE A CA 1
ATOM 1094 C C . PHE A 1 142 ? 12.665 -4.156 -4.892 1.00 91.44 142 PHE A C 1
ATOM 1096 O O . PHE A 1 142 ? 12.239 -4.255 -6.038 1.00 91.44 142 PHE A O 1
ATOM 1103 N N . GLY A 1 143 ? 13.336 -3.072 -4.488 1.00 90.44 143 GLY A N 1
ATOM 1104 C CA . GLY A 1 143 ? 13.666 -1.951 -5.366 1.00 90.44 143 GLY A CA 1
ATOM 1105 C C . GLY A 1 143 ? 12.578 -0.883 -5.479 1.00 90.44 143 GLY A C 1
ATOM 1106 O O . GLY A 1 143 ? 12.772 0.085 -6.210 1.00 90.44 143 GLY A O 1
ATOM 1107 N N . VAL A 1 144 ? 11.476 -0.996 -4.730 1.00 92.12 144 VAL A N 1
ATOM 1108 C CA . VAL A 1 144 ? 10.457 0.056 -4.617 1.00 92.12 144 VAL A CA 1
ATOM 1109 C C . VAL A 1 144 ? 10.938 1.073 -3.582 1.00 92.12 144 VAL A C 1
ATOM 1111 O O . VAL A 1 144 ? 10.731 0.936 -2.376 1.00 92.12 144 VAL A O 1
ATOM 1114 N N . GLN A 1 145 ? 11.653 2.080 -4.068 1.00 93.94 145 GLN A N 1
ATOM 1115 C CA . GLN A 1 145 ? 12.396 3.036 -3.254 1.00 93.94 145 GLN A CA 1
ATOM 1116 C C . GLN A 1 145 ? 12.443 4.402 -3.931 1.00 93.94 145 GLN A C 1
ATOM 1118 O O . GLN A 1 145 ? 12.196 4.506 -5.130 1.00 93.94 145 GLN A O 1
ATOM 1123 N N . VAL A 1 146 ? 12.815 5.439 -3.179 1.00 91.94 146 VAL A N 1
ATOM 1124 C CA . VAL A 1 146 ? 12.999 6.780 -3.759 1.00 91.94 146 VAL A CA 1
ATOM 1125 C C . VAL A 1 146 ? 14.102 6.762 -4.820 1.00 91.94 146 VAL A C 1
ATOM 1127 O O . VAL A 1 146 ? 13.913 7.295 -5.904 1.00 91.94 146 VAL A O 1
ATOM 1130 N N . GLY A 1 147 ? 15.229 6.100 -4.538 1.00 90.56 147 GLY A N 1
ATOM 1131 C CA . GLY A 1 147 ? 16.277 5.782 -5.514 1.00 90.56 147 GLY A CA 1
ATOM 1132 C C . GLY A 1 147 ? 17.134 6.977 -5.937 1.00 90.56 147 GLY A C 1
ATOM 1133 O O . GLY A 1 147 ? 18.343 6.990 -5.690 1.00 90.56 147 GLY A O 1
ATOM 1134 N N . ASN A 1 148 ? 16.525 7.985 -6.552 1.00 91.12 148 ASN A N 1
ATOM 1135 C CA . ASN A 1 148 ? 17.185 9.196 -7.015 1.00 91.12 148 ASN A CA 1
ATOM 1136 C C . ASN A 1 148 ? 16.352 10.450 -6.722 1.00 91.12 148 ASN A C 1
ATOM 1138 O O . ASN A 1 148 ? 15.127 10.417 -6.660 1.00 91.12 148 ASN A O 1
ATOM 1142 N N . ILE A 1 149 ? 17.030 11.585 -6.577 1.00 89.62 149 ILE A N 1
ATOM 1143 C CA . ILE A 1 149 ? 16.392 12.900 -6.478 1.00 89.62 149 ILE A CA 1
ATOM 1144 C C . ILE A 1 149 ? 16.972 13.766 -7.582 1.00 89.62 149 ILE A C 1
ATOM 1146 O O . ILE A 1 149 ? 18.185 13.943 -7.653 1.00 89.62 149 ILE A O 1
ATOM 1150 N N . MET A 1 150 ? 16.111 14.290 -8.458 1.00 89.19 150 MET A N 1
ATOM 1151 C CA . MET A 1 150 ? 16.519 15.174 -9.560 1.00 89.19 150 MET A CA 1
ATOM 1152 C C . MET A 1 150 ? 17.658 14.588 -10.422 1.00 89.19 150 MET A C 1
ATOM 1154 O O . MET A 1 150 ? 18.569 15.296 -10.838 1.00 89.19 150 MET A O 1
ATOM 1158 N N . GLY A 1 151 ? 17.634 13.272 -10.661 1.00 88.31 151 GLY A N 1
ATOM 1159 C CA . GLY A 1 151 ? 18.667 12.576 -11.438 1.00 88.31 151 GLY A CA 1
ATOM 1160 C C . GLY A 1 151 ? 19.911 12.156 -10.645 1.00 88.31 151 GLY A C 1
ATOM 1161 O O . GLY A 1 151 ? 20.716 11.393 -11.168 1.00 88.31 151 GLY A O 1
ATOM 1162 N N . VAL A 1 152 ? 20.056 12.567 -9.382 1.00 91.94 152 VAL A N 1
AT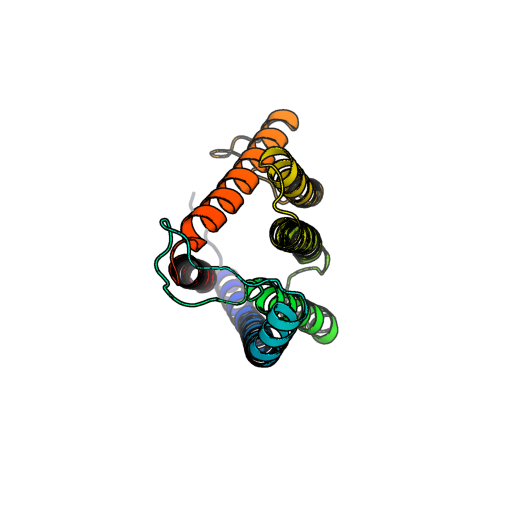OM 1163 C CA . VAL A 1 152 ? 21.178 12.167 -8.519 1.00 91.94 152 VAL A CA 1
ATOM 1164 C C . VAL A 1 152 ? 20.807 10.917 -7.729 1.00 91.94 152 VAL A C 1
ATOM 1166 O O . VAL A 1 152 ? 19.845 10.925 -6.959 1.00 91.94 152 VAL A O 1
ATOM 1169 N N . GLN A 1 153 ? 21.572 9.839 -7.907 1.00 93.75 153 GLN A N 1
ATOM 1170 C CA . GLN A 1 153 ? 21.356 8.588 -7.185 1.00 93.75 153 GLN A CA 1
ATOM 1171 C C . GLN A 1 153 ? 21.756 8.732 -5.715 1.00 93.75 153 GLN A C 1
ATOM 1173 O O . GLN A 1 153 ? 22.853 9.187 -5.389 1.00 93.75 153 GLN A O 1
ATOM 1178 N N . LEU A 1 154 ? 20.849 8.350 -4.819 1.00 93.50 154 LEU A N 1
ATOM 1179 C CA . LEU A 1 154 ? 21.075 8.468 -3.385 1.00 93.50 154 LEU A CA 1
ATOM 1180 C C . LEU A 1 154 ? 21.987 7.341 -2.877 1.00 93.50 154 LEU A C 1
ATOM 1182 O O . LEU A 1 154 ? 21.807 6.183 -3.270 1.00 93.50 154 LEU A O 1
ATOM 1186 N N . PRO A 1 155 ? 22.903 7.623 -1.930 1.00 95.38 155 PRO A N 1
ATOM 1187 C CA . PRO A 1 155 ? 23.601 6.570 -1.206 1.00 95.38 155 PRO A CA 1
ATOM 1188 C C . PRO A 1 155 ? 22.605 5.655 -0.482 1.00 95.38 155 PRO A C 1
ATOM 1190 O O . PRO A 1 155 ? 21.578 6.118 0.018 1.00 95.38 155 PRO A O 1
ATOM 1193 N N . VAL A 1 156 ? 22.941 4.367 -0.370 1.00 95.00 156 VAL A N 1
ATOM 1194 C CA . VAL A 1 156 ? 22.071 3.304 0.180 1.00 95.00 156 VAL A CA 1
ATOM 1195 C C . VAL A 1 156 ? 21.410 3.704 1.503 1.00 95.00 156 VAL A C 1
ATOM 1197 O O . VAL A 1 156 ? 20.205 3.531 1.664 1.00 95.00 156 VAL A O 1
ATOM 1200 N N . PHE A 1 157 ? 22.180 4.285 2.427 1.00 95.69 157 PHE A N 1
ATOM 1201 C CA . PHE A 1 157 ? 21.679 4.722 3.731 1.00 95.69 157 PHE A CA 1
ATOM 1202 C C . PHE A 1 157 ? 20.599 5.810 3.619 1.00 95.69 157 PHE A C 1
ATOM 1204 O O . PHE A 1 157 ? 19.519 5.670 4.192 1.00 95.69 157 PHE A O 1
ATOM 1211 N N . PHE A 1 158 ? 20.863 6.870 2.848 1.00 95.38 158 PHE A N 1
ATOM 1212 C CA . PHE A 1 158 ? 19.917 7.974 2.660 1.00 95.38 158 PHE A CA 1
ATOM 1213 C C . PHE A 1 158 ? 18.677 7.536 1.886 1.00 95.38 158 PHE A C 1
ATOM 1215 O O . PHE A 1 158 ? 17.569 7.937 2.227 1.00 95.38 158 PHE A O 1
ATOM 1222 N N . ASN A 1 159 ? 18.852 6.673 0.888 1.00 95.62 159 ASN A N 1
ATOM 1223 C CA . ASN A 1 159 ? 17.749 6.104 0.129 1.00 95.62 159 ASN A CA 1
ATOM 1224 C C . ASN A 1 159 ? 16.809 5.277 1.022 1.00 95.62 159 ASN A C 1
ATOM 1226 O O . ASN A 1 159 ? 15.595 5.469 0.975 1.00 95.62 159 ASN A O 1
ATOM 1230 N N . LEU A 1 160 ? 17.356 4.405 1.879 1.00 96.38 160 LEU A N 1
ATOM 1231 C CA . LEU A 1 160 ? 16.561 3.639 2.840 1.00 96.38 160 LEU A CA 1
ATOM 1232 C C . LEU A 1 160 ? 15.832 4.565 3.819 1.00 96.38 160 LEU A C 1
ATOM 1234 O O . LEU A 1 160 ? 14.617 4.465 3.957 1.00 96.38 160 LEU A O 1
ATOM 1238 N N . MET A 1 161 ? 16.556 5.484 4.467 1.00 96.44 161 MET A N 1
ATOM 1239 C CA . MET A 1 161 ? 15.977 6.427 5.432 1.00 96.44 161 MET A CA 1
ATOM 1240 C C . MET A 1 161 ? 14.824 7.226 4.824 1.00 96.44 161 MET A C 1
ATOM 1242 O O . MET A 1 161 ? 13.744 7.299 5.409 1.00 96.44 161 MET A O 1
ATOM 1246 N N . LEU A 1 162 ? 15.032 7.773 3.627 1.00 95.75 162 LEU A N 1
ATOM 1247 C CA . LEU A 1 162 ? 14.018 8.558 2.941 1.00 95.75 162 LEU A CA 1
ATOM 1248 C C . LEU A 1 162 ? 12.836 7.697 2.486 1.00 95.75 162 LEU A C 1
ATOM 1250 O O . LEU A 1 162 ? 11.700 8.136 2.606 1.00 95.75 162 LEU A O 1
ATOM 1254 N N . THR A 1 163 ? 13.078 6.464 2.033 1.00 95.75 163 THR A N 1
ATOM 1255 C CA . THR A 1 163 ? 12.013 5.521 1.655 1.00 95.75 163 THR A CA 1
ATOM 1256 C C . THR A 1 163 ? 11.133 5.165 2.856 1.00 95.75 163 THR A C 1
ATOM 1258 O O . THR A 1 163 ? 9.909 5.235 2.760 1.00 95.75 163 THR A O 1
ATOM 1261 N N . LEU A 1 164 ? 11.733 4.845 4.009 1.00 96.56 164 LEU A N 1
ATOM 1262 C CA . LEU A 1 164 ? 10.988 4.557 5.241 1.00 96.56 164 LEU A CA 1
ATOM 1263 C C . LEU A 1 164 ? 10.169 5.769 5.701 1.00 96.56 164 LEU A C 1
ATOM 1265 O O . LEU A 1 164 ? 8.992 5.622 6.032 1.00 96.56 164 LEU A O 1
ATOM 1269 N N . LEU A 1 165 ? 10.774 6.963 5.686 1.00 95.56 165 LEU A N 1
ATOM 1270 C CA . LEU A 1 165 ? 10.095 8.207 6.049 1.00 95.56 165 LEU A CA 1
ATOM 1271 C C . LEU A 1 165 ? 8.938 8.503 5.095 1.00 95.56 165 LEU A C 1
ATOM 1273 O O . LEU A 1 165 ? 7.853 8.841 5.552 1.00 95.56 165 LEU A O 1
ATOM 1277 N N . TRP A 1 166 ? 9.148 8.340 3.790 1.00 94.88 166 TRP A N 1
ATOM 1278 C CA . TRP A 1 166 ? 8.150 8.608 2.759 1.00 94.88 166 TRP A CA 1
ATOM 1279 C C . TRP A 1 166 ? 6.918 7.715 2.900 1.00 94.88 166 TRP A C 1
ATOM 1281 O O . TRP A 1 166 ? 5.797 8.214 2.996 1.00 94.88 166 TRP A O 1
ATOM 1291 N N . PHE A 1 167 ? 7.117 6.397 2.980 1.00 94.50 167 PHE A N 1
ATOM 1292 C CA . PHE A 1 167 ? 6.007 5.467 3.170 1.00 94.50 167 PHE A CA 1
ATOM 1293 C C . PHE A 1 167 ? 5.332 5.668 4.526 1.00 94.50 167 PHE A C 1
ATOM 1295 O O . PHE A 1 167 ? 4.106 5.727 4.583 1.00 94.50 167 PHE A O 1
ATOM 1302 N N . GLY A 1 168 ? 6.106 5.837 5.604 1.00 93.81 168 GLY A N 1
ATOM 1303 C CA . GLY A 1 168 ? 5.560 6.134 6.928 1.00 93.81 168 GLY A CA 1
ATOM 1304 C C . GLY A 1 168 ? 4.698 7.398 6.924 1.00 93.81 168 GLY A C 1
ATOM 1305 O O . GLY A 1 168 ? 3.580 7.379 7.435 1.00 93.81 168 GLY A O 1
ATOM 1306 N N . PHE A 1 169 ? 5.172 8.466 6.279 1.00 92.75 169 PHE A N 1
ATOM 1307 C CA . PHE A 1 169 ? 4.442 9.721 6.123 1.00 92.75 169 PHE A CA 1
ATOM 1308 C C . PHE A 1 169 ? 3.136 9.530 5.349 1.00 92.75 169 PHE A C 1
ATOM 1310 O O . PHE A 1 169 ? 2.083 9.904 5.860 1.00 92.75 169 PHE A O 1
ATOM 1317 N N . ILE A 1 170 ? 3.177 8.905 4.165 1.00 90.69 170 ILE A N 1
ATOM 1318 C CA . ILE A 1 170 ? 1.978 8.670 3.347 1.00 90.69 170 ILE A CA 1
ATOM 1319 C C . ILE A 1 170 ? 0.952 7.836 4.116 1.00 90.69 170 ILE A C 1
ATOM 1321 O O . ILE A 1 170 ? -0.214 8.218 4.190 1.00 90.69 170 ILE A O 1
ATOM 1325 N N . ILE A 1 171 ? 1.365 6.718 4.718 1.00 90.56 171 ILE A N 1
ATOM 1326 C CA . ILE A 1 171 ? 0.437 5.825 5.424 1.00 90.56 171 ILE A CA 1
ATOM 1327 C C . ILE A 1 171 ? -0.213 6.553 6.608 1.00 90.56 171 ILE A C 1
ATOM 1329 O O . ILE A 1 171 ? -1.420 6.432 6.823 1.00 90.56 171 ILE A O 1
ATOM 1333 N N . ASN A 1 172 ? 0.566 7.319 7.374 1.00 88.69 172 ASN A N 1
ATOM 1334 C CA . ASN A 1 172 ? 0.042 8.072 8.511 1.00 88.69 172 ASN A CA 1
ATOM 1335 C C . ASN A 1 172 ? -0.883 9.216 8.059 1.00 88.69 172 ASN A C 1
ATOM 1337 O O . ASN A 1 172 ? -1.940 9.412 8.653 1.00 88.69 172 ASN A O 1
ATOM 1341 N N . ALA A 1 173 ? -0.545 9.900 6.961 1.00 87.50 173 ALA A N 1
ATOM 1342 C CA . ALA A 1 173 ? -1.381 10.937 6.363 1.00 87.50 173 ALA A CA 1
ATOM 1343 C C . ALA A 1 173 ? -2.741 10.386 5.907 1.00 87.50 173 ALA A C 1
ATOM 1345 O O . ALA A 1 173 ? -3.772 10.954 6.262 1.00 87.50 173 ALA A O 1
ATOM 1346 N N . PHE A 1 174 ? -2.769 9.251 5.195 1.00 82.19 174 PHE A N 1
ATOM 1347 C CA . PHE A 1 174 ? -4.027 8.598 4.811 1.00 82.19 174 PHE A CA 1
ATOM 1348 C C . PHE A 1 174 ? -4.842 8.159 6.033 1.00 82.19 174 PHE A C 1
ATOM 1350 O O . PHE A 1 174 ? -6.044 8.395 6.062 1.00 82.19 174 PHE A O 1
ATOM 1357 N N . ASN A 1 175 ? -4.205 7.590 7.065 1.00 80.31 175 ASN A N 1
ATOM 1358 C CA . ASN A 1 175 ? -4.896 7.197 8.299 1.00 80.31 175 ASN A CA 1
ATOM 1359 C C . ASN A 1 175 ? -5.515 8.401 9.035 1.00 80.31 175 ASN A C 1
ATOM 1361 O O . ASN A 1 175 ? -6.606 8.285 9.586 1.00 80.31 175 ASN A O 1
ATOM 1365 N N . LEU A 1 176 ? -4.843 9.558 9.017 1.00 79.38 176 LEU A N 1
ATOM 1366 C CA . LEU A 1 176 ? -5.351 10.792 9.618 1.00 79.38 176 LEU A CA 1
ATOM 1367 C C . LEU A 1 176 ? -6.547 11.363 8.840 1.00 79.38 176 LEU A C 1
ATOM 1369 O O . LEU A 1 176 ? -7.497 11.848 9.451 1.00 79.38 176 LEU A O 1
ATOM 1373 N N . ILE A 1 177 ? -6.510 11.290 7.505 1.00 76.44 177 ILE A N 1
ATOM 1374 C CA . ILE A 1 177 ? -7.591 11.770 6.632 1.00 76.44 177 ILE A CA 1
ATOM 1375 C C . ILE A 1 177 ? -8.818 10.849 6.698 1.00 76.44 177 ILE A C 1
ATOM 1377 O O . ILE A 1 177 ? -9.942 11.343 6.702 1.00 76.44 177 ILE A O 1
ATOM 1381 N N . ASP A 1 178 ? -8.619 9.532 6.796 1.00 68.06 178 ASP A N 1
ATOM 1382 C CA . ASP A 1 178 ? -9.699 8.532 6.889 1.00 68.06 178 ASP A CA 1
ATOM 1383 C C . ASP A 1 178 ? -10.495 8.619 8.206 1.00 68.06 178 ASP A C 1
ATOM 1385 O O . ASP A 1 178 ? -11.577 8.058 8.335 1.00 68.06 178 ASP A O 1
ATOM 1389 N N . GLY A 1 179 ? -10.011 9.397 9.182 1.00 60.41 179 GLY A N 1
ATOM 1390 C CA . GLY A 1 179 ? -10.790 9.775 10.365 1.00 60.41 179 GLY A CA 1
ATOM 1391 C C . GLY A 1 179 ? -12.027 1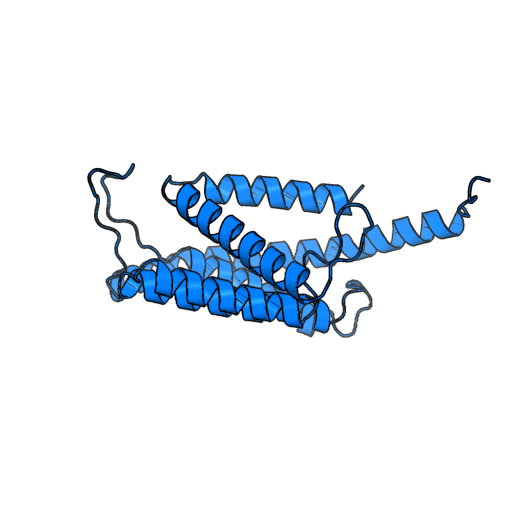0.638 10.061 1.00 60.41 179 GLY A C 1
ATOM 1392 O O . GLY A 1 179 ? -12.861 10.825 10.949 1.00 60.41 179 GLY A O 1
ATOM 1393 N N . TYR A 1 180 ? -12.149 11.145 8.828 1.00 50.16 180 TYR A N 1
ATOM 1394 C CA . TYR A 1 180 ? -13.286 11.902 8.313 1.00 50.16 180 TYR A CA 1
ATOM 1395 C C . TYR A 1 180 ? -13.988 11.087 7.207 1.00 50.16 180 TYR A C 1
ATOM 1397 O O . TYR A 1 180 ? -13.412 10.885 6.135 1.00 50.16 180 TYR A O 1
ATOM 1405 N N . ASP A 1 181 ? -15.221 10.621 7.458 1.00 56.59 181 ASP A N 1
ATOM 1406 C CA . ASP A 1 181 ? -15.950 9.692 6.575 1.00 56.59 181 ASP A CA 1
ATOM 1407 C C . ASP A 1 181 ? -15.917 10.121 5.096 1.00 56.59 181 ASP A C 1
ATOM 1409 O O . ASP A 1 181 ? -16.408 11.184 4.711 1.00 56.59 181 ASP A O 1
ATOM 1413 N N . GLY A 1 182 ? -15.362 9.249 4.249 1.00 56.50 182 GLY A N 1
ATOM 1414 C CA . GLY A 1 182 ? -15.446 9.333 2.789 1.00 56.50 182 GLY A CA 1
ATOM 1415 C C . GLY A 1 182 ? -14.321 10.100 2.084 1.00 56.50 182 GLY A C 1
ATOM 1416 O O . GLY A 1 182 ? -14.122 9.880 0.885 1.00 56.50 182 GLY A O 1
ATOM 1417 N N . LEU A 1 183 ? -13.524 10.918 2.784 1.00 57.94 183 LEU A N 1
ATOM 1418 C CA . LEU A 1 183 ? -12.454 11.714 2.157 1.00 57.94 183 LEU A CA 1
ATOM 1419 C C . LEU A 1 183 ? -11.292 10.862 1.640 1.00 57.94 183 LEU A C 1
ATOM 1421 O O . LEU A 1 183 ? -10.821 11.085 0.524 1.00 57.94 183 LEU A O 1
ATOM 1425 N N . ALA A 1 184 ? -10.858 9.858 2.404 1.00 65.06 184 ALA A N 1
ATOM 1426 C CA . ALA A 1 184 ? -9.783 8.971 1.966 1.00 65.06 184 ALA A CA 1
ATOM 1427 C C . ALA A 1 184 ? -10.190 8.177 0.717 1.00 65.06 184 ALA A C 1
ATOM 1429 O O . ALA A 1 184 ? -9.426 8.114 -0.242 1.00 65.06 184 ALA A O 1
ATOM 1430 N N . SER A 1 185 ? -11.427 7.664 0.678 1.00 65.56 185 SER A N 1
ATOM 1431 C CA . SER A 1 185 ? -11.950 6.949 -0.493 1.00 65.56 185 SER A CA 1
ATOM 1432 C C . SER A 1 185 ? -12.035 7.840 -1.740 1.00 65.56 185 SER A C 1
ATOM 1434 O O . SER A 1 185 ? -11.632 7.417 -2.823 1.00 65.56 185 SER A O 1
ATOM 1436 N N . GLY A 1 186 ? -12.467 9.099 -1.587 1.00 60.66 186 GLY A N 1
ATOM 1437 C CA . GLY A 1 186 ? -12.494 10.076 -2.675 1.00 60.66 186 GLY A CA 1
ATOM 1438 C C . GLY A 1 186 ? -11.094 10.409 -3.196 1.00 60.66 186 GLY A C 1
ATOM 1439 O O . GLY A 1 186 ? -10.873 10.405 -4.405 1.00 60.66 186 GLY A O 1
ATOM 1440 N N . LEU A 1 187 ? -10.126 10.620 -2.298 1.00 64.75 187 LEU A N 1
ATOM 1441 C CA . LEU A 1 187 ? -8.724 10.841 -2.668 1.00 64.75 187 LEU A CA 1
ATOM 1442 C C . LEU A 1 187 ? -8.130 9.632 -3.393 1.00 64.75 187 LEU A C 1
ATOM 1444 O O . LEU A 1 187 ? -7.479 9.808 -4.418 1.00 64.75 187 LEU A O 1
ATOM 1448 N N . SER A 1 188 ? -8.396 8.411 -2.922 1.00 72.19 188 SER A N 1
ATOM 1449 C CA . SER A 1 188 ? -7.943 7.191 -3.596 1.00 72.19 188 SER A CA 1
ATOM 1450 C C . SER A 1 188 ? -8.506 7.071 -5.012 1.00 72.19 188 SER A C 1
ATOM 1452 O O . SER A 1 188 ? -7.766 6.699 -5.922 1.00 72.19 188 SER A O 1
ATOM 1454 N N . ILE A 1 189 ? -9.778 7.430 -5.224 1.00 77.44 189 ILE A N 1
ATOM 1455 C CA . ILE A 1 189 ? -10.389 7.448 -6.561 1.00 77.44 189 ILE A CA 1
ATOM 1456 C C . ILE A 1 189 ? -9.699 8.488 -7.448 1.00 77.44 189 ILE A C 1
ATOM 1458 O O . ILE A 1 189 ? -9.281 8.154 -8.554 1.00 77.44 189 ILE A O 1
ATOM 1462 N N . VAL A 1 190 ? -9.533 9.725 -6.970 1.00 70.69 190 VAL A N 1
ATOM 1463 C CA . VAL A 1 190 ? -8.897 10.802 -7.750 1.00 70.69 190 VAL A CA 1
ATOM 1464 C C . VAL A 1 190 ? -7.452 10.445 -8.107 1.00 70.69 190 VAL A C 1
ATOM 1466 O O . VAL A 1 190 ? -7.055 10.588 -9.263 1.00 70.69 190 VAL A O 1
ATOM 1469 N N . SER A 1 191 ? -6.674 9.927 -7.154 1.00 71.62 191 SER A N 1
ATOM 1470 C CA . SER A 1 191 ? -5.307 9.462 -7.405 1.00 71.62 191 SER A CA 1
ATOM 1471 C C . SER A 1 191 ? -5.268 8.298 -8.396 1.00 71.62 191 SER A C 1
ATOM 1473 O O . SER A 1 191 ? -4.458 8.318 -9.320 1.00 71.62 191 SER A O 1
ATOM 1475 N N . GLY A 1 192 ? -6.157 7.312 -8.246 1.00 73.69 192 GLY A N 1
ATOM 1476 C CA . GLY A 1 192 ? -6.239 6.164 -9.149 1.00 73.69 192 GLY A CA 1
ATOM 1477 C C . GLY A 1 192 ? -6.580 6.567 -10.584 1.00 73.69 192 GLY A C 1
ATOM 1478 O O . GLY A 1 192 ? -5.913 6.131 -11.520 1.00 73.69 192 GLY A O 1
ATOM 1479 N N . VAL A 1 193 ? -7.562 7.457 -10.760 1.00 74.62 193 VAL A N 1
ATOM 1480 C CA . VAL A 1 193 ? -7.937 8.001 -12.075 1.00 74.62 193 VAL A CA 1
ATOM 1481 C C . VAL A 1 193 ? -6.798 8.821 -12.678 1.00 74.62 193 VAL A C 1
ATOM 1483 O O . VAL A 1 193 ? -6.531 8.689 -13.868 1.00 74.62 193 VAL A O 1
ATOM 1486 N N . GLY A 1 194 ? -6.095 9.627 -11.876 1.00 63.34 194 GLY A N 1
ATOM 1487 C CA . GLY A 1 194 ? -4.934 10.390 -12.338 1.00 63.34 194 GLY A CA 1
ATOM 1488 C C . GLY A 1 194 ? -3.816 9.492 -12.874 1.00 63.34 194 GLY A C 1
ATOM 1489 O O . GLY A 1 194 ? -3.322 9.722 -13.975 1.00 63.34 194 GLY A O 1
ATOM 1490 N N . ILE A 1 195 ? -3.476 8.427 -12.141 1.00 71.62 195 ILE A N 1
ATOM 1491 C CA . ILE A 1 195 ? -2.470 7.442 -12.568 1.00 71.62 195 ILE A CA 1
ATOM 1492 C C . ILE A 1 195 ? -2.930 6.719 -13.840 1.00 71.62 195 ILE A C 1
ATOM 1494 O O . ILE A 1 195 ? -2.166 6.623 -14.799 1.00 71.62 195 ILE A O 1
ATOM 1498 N N . ALA A 1 196 ? -4.188 6.271 -13.895 1.00 67.81 196 ALA A N 1
ATOM 1499 C CA . ALA A 1 196 ? -4.746 5.659 -15.099 1.00 67.81 196 ALA A CA 1
ATOM 1500 C C . ALA A 1 196 ? -4.687 6.616 -16.303 1.00 67.81 196 ALA A C 1
ATOM 1502 O O . ALA A 1 196 ? -4.309 6.203 -17.392 1.00 67.81 196 ALA A O 1
ATOM 1503 N N . GLY A 1 197 ? -4.977 7.905 -16.098 1.00 64.06 197 GLY A N 1
ATOM 1504 C CA . GLY A 1 197 ? -4.864 8.940 -17.125 1.00 64.06 197 GLY A CA 1
ATOM 1505 C C . GLY A 1 197 ? -3.443 9.090 -17.668 1.00 64.06 197 GLY A C 1
ATOM 1506 O O . GLY A 1 197 ? -3.272 9.142 -18.880 1.00 64.06 197 GLY A O 1
ATOM 1507 N N . THR A 1 198 ? -2.426 9.078 -16.799 1.00 63.66 198 THR A N 1
ATOM 1508 C CA . THR A 1 198 ? -1.012 9.149 -17.225 1.00 63.66 198 THR A CA 1
ATOM 1509 C C . THR A 1 198 ? -0.519 7.904 -17.959 1.00 63.66 198 THR A C 1
ATOM 1511 O O . THR A 1 198 ? 0.430 7.992 -18.727 1.00 63.66 198 THR A O 1
ATOM 1514 N N . LEU A 1 199 ? -1.146 6.746 -17.735 1.00 61.66 199 LEU A N 1
ATOM 1515 C CA . LEU A 1 199 ? -0.832 5.513 -18.467 1.00 61.66 199 LEU A CA 1
ATOM 1516 C C . LEU A 1 199 ? -1.496 5.471 -19.855 1.00 61.66 199 LEU A C 1
ATOM 1518 O O . LEU A 1 199 ? -1.071 4.700 -20.711 1.00 61.66 199 LEU A O 1
ATOM 1522 N N . LEU A 1 200 ? -2.548 6.269 -20.063 1.00 59.59 200 LEU A N 1
ATOM 1523 C CA . LEU A 1 200 ? -3.325 6.341 -21.305 1.00 59.59 200 LEU A CA 1
ATOM 1524 C C . LEU A 1 200 ? -2.889 7.484 -22.241 1.00 59.59 200 LEU A C 1
ATOM 1526 O O . LEU A 1 200 ? -3.309 7.489 -23.401 1.00 59.59 200 LEU A O 1
ATOM 1530 N N . SER A 1 201 ? -2.108 8.448 -21.740 1.00 52.44 201 SER A N 1
ATOM 1531 C CA . SER A 1 201 ? -1.572 9.605 -22.477 1.00 52.44 201 SER A CA 1
ATOM 1532 C C . SER A 1 201 ? -0.210 9.320 -23.093 1.00 52.44 201 SER A C 1
ATOM 1534 O O . SER A 1 201 ? -0.024 9.667 -24.280 1.00 52.44 201 SER A O 1
#

Sequence (201 aa):
MGTWVSPAVILNASLAVKESIIPYGIAFMVAWAVTYFTTPFCMRLAVRFGLLDSPSERRVHTRVIPRNGGLAVFLGVHTSLLVIWFFGKDTALLGISAGEWLPYLLASTVLLLVGLYDDAFSLSPLKKLAGQCFAALILWKFGVQVGNIMGVQLPVFFNLMLTLLWFGFIINAFNLIDGYDGLASGLSIVSGVGIAGTLLS

pLDDT: mean 77.69, std 16.0, range [41.03, 97.81]

Radius of gyration: 20.01 Å; chains: 1; bounding box: 47×34×58 Å

Secondary structure (DSSP, 8-state):
------HHHHHHHHHHHHHHHHHHHHHHHHHHHHHHHHHHHHHHHHHHTT-EEPP-TT-S-SS-EES-HHHHHHHHHHHHHHHHHHHHTT-GGG---HHHHHHHHHHHHHHHHHHHHHHHH---HHHHHHHHHHHHHHHHHTT-S--EETTEEPPHHHHHHHHHHHHHHHHHHHHHHTTSTTHHHHHHHHHHHHHHHHHH-

Foldseek 3Di:
DDDPDDPVNVVVLLVLLVLQPVLVVQLVVQLVVQLVVCVVVQQVVLVVLVLWDDDDPLAPDNDIGRPRSLVSSLRSNVVSLVCCVVVVVVPCSNVDDPLVCVLVNVLSVLLNVLVVCCSNPVDDPVSSLVSQLVSLVSCVVSVNWPQDDPPHGDDPVVGSVVSSVVSSVVVVVLVVQVSHPPRSVVVVVVVVVVVVVVSND